Protein AF-A0A1J5D3K3-F1 (afdb_monomer_lite)

Sequence (268 aa):
MESYQGQSIDFRGQTEFFLEIAKNSLRNFVLARLNCDPPEEEKPLDYKIPKPVGREKLAIQDERLIYQARQKVPPLQKILDEAIENIKKASPQILVPEYIRAHFSECATTLEPKALEIYLHYERKTFLSAIDTWVSQNESVIKSLSEKGLPSSDFAKEVIKLFYPLVQRLEFRSGQTRKARGGRTFELVIGYLLGKIGVPHQKPKGKQQTKILKRVDLVIPDQITAIERPDKAYFLSCKRTLRERWKQTIPERKPSWRVFLLTLVSSL

Radius of gyration: 25.66 Å; chains: 1; bounding box: 61×44×96 Å

Secondary structure (DSSP, 8-state):
----------HHHHHHHHHHHHHHHHHHHHHHHHTPPP--S--------------PPPPHHHHHHHHHHHHTSPPHHHHHHHHHHHHHHH-GGGGSHHHHHH-HHHHHHHHHHHHHHHHHHHHHHHHHHHHHHHHHHTHHHHHHHHTTT--HHHHHHHHHHHHHHHHHHHHHHHHHHHHHHHHHHHHHHHHHHHHHTT---B---SHHHHHHHTT--EEES-HHHHHH-GGG-EEEEEES--GGGGGGG-----TT-EEEEEE--S--

Foldseek 3Di:
DDDDDDDPDPPPVLLVVLLVLLLVLQLVVVVVVLPDDDDDDDDDDPDDDPDPPPPDDDDPVLVVLLVVLVVQQDDLVVLLVVLLVVCCVVPVLLLALVSCVVPVLVSLVSRLVSSVVSRSVSNSVSSSVSSVVVCVVCSVVLVVLVVVVDDSVVSNVVSCVVCVVSVVVSVVVVVVVCQVSSQVSSLVSNVSSCVSNPWAKDAQDDDVLCVVLVQFGMKTNYSVCCVPPQLPMATEHEDQDPPVVVVVQDDPDDPNHHYDYHYSDPPD

pLDDT: mean 80.76, std 19.9, range [29.88, 98.38]

Structure (mmCIF, N/CA/C/O backbone):
data_AF-A0A1J5D3K3-F1
#
_entry.id   AF-A0A1J5D3K3-F1
#
loop_
_atom_site.group_PDB
_atom_site.id
_atom_site.type_symbol
_atom_site.label_atom_id
_atom_site.label_alt_id
_atom_site.label_comp_id
_atom_site.label_asym_id
_atom_site.label_entity_id
_atom_site.label_seq_id
_atom_site.pdbx_PDB_ins_code
_atom_site.Cartn_x
_atom_site.Cartn_y
_atom_site.Cartn_z
_atom_site.occupancy
_atom_site.B_iso_or_equiv
_atom_site.auth_seq_id
_atom_site.auth_comp_id
_atom_site.auth_asym_id
_atom_site.auth_atom_id
_atom_site.pdbx_PDB_model_num
ATOM 1 N N . MET A 1 1 ? 36.107 5.398 -65.135 1.00 37.62 1 MET A N 1
ATOM 2 C CA . MET A 1 1 ? 36.398 5.803 -63.743 1.00 37.62 1 MET A CA 1
ATOM 3 C C . MET A 1 1 ? 35.094 6.293 -63.148 1.00 37.62 1 MET A C 1
ATOM 5 O O . MET A 1 1 ? 34.771 7.464 -63.276 1.00 37.62 1 MET A O 1
ATOM 9 N N . GLU A 1 2 ? 34.301 5.371 -62.609 1.00 35.38 2 GLU A N 1
ATOM 10 C CA . GLU A 1 2 ? 33.058 5.696 -61.909 1.00 35.38 2 GLU A CA 1
ATOM 11 C C . GLU A 1 2 ? 33.392 5.990 -60.447 1.00 35.38 2 GLU A C 1
ATOM 13 O O . GLU A 1 2 ? 33.970 5.164 -59.740 1.00 35.38 2 GLU A O 1
ATOM 18 N N . SER A 1 3 ? 33.091 7.211 -60.020 1.00 32.44 3 SER A N 1
ATOM 19 C CA . SER A 1 3 ? 33.249 7.667 -58.647 1.00 32.44 3 SER A CA 1
ATOM 20 C C . SER A 1 3 ? 32.115 7.113 -57.785 1.00 32.44 3 SER A C 1
ATOM 22 O O . SER A 1 3 ? 30.966 7.534 -57.923 1.00 32.44 3 SER A O 1
ATOM 24 N N . TYR A 1 4 ? 32.448 6.203 -56.873 1.00 36.16 4 TYR A N 1
ATOM 25 C CA . TYR A 1 4 ? 31.579 5.793 -55.773 1.00 36.16 4 TYR A CA 1
ATOM 26 C C . TYR A 1 4 ? 31.303 6.996 -54.855 1.00 36.16 4 TYR A C 1
ATOM 28 O O . TYR A 1 4 ? 32.179 7.440 -54.113 1.00 36.16 4 TYR A O 1
ATOM 36 N N . GLN A 1 5 ? 30.079 7.525 -54.898 1.00 36.81 5 GLN A N 1
ATOM 37 C CA . GLN A 1 5 ? 29.557 8.415 -53.863 1.00 36.81 5 GLN A CA 1
ATOM 38 C C . GLN A 1 5 ? 29.204 7.574 -52.632 1.00 36.81 5 GLN A C 1
ATOM 40 O O . GLN A 1 5 ? 28.243 6.807 -52.639 1.00 36.81 5 GLN A O 1
ATOM 45 N N . GLY A 1 6 ? 29.999 7.710 -51.571 1.00 36.41 6 GLY A N 1
ATOM 46 C CA . GLY A 1 6 ? 29.679 7.150 -50.265 1.00 36.41 6 GLY A CA 1
ATOM 47 C C . GLY A 1 6 ? 28.452 7.844 -49.679 1.00 36.41 6 GLY A C 1
ATOM 48 O O . GLY A 1 6 ? 28.508 9.020 -49.326 1.00 36.41 6 GLY A O 1
ATOM 49 N N . GLN A 1 7 ? 27.346 7.111 -49.560 1.00 40.19 7 GLN A N 1
ATOM 50 C CA . GLN A 1 7 ? 26.239 7.495 -48.693 1.00 40.19 7 GLN A CA 1
ATOM 51 C C . GLN A 1 7 ? 26.735 7.442 -47.244 1.00 40.19 7 GLN A C 1
ATOM 53 O O . GLN A 1 7 ? 26.970 6.363 -46.698 1.00 40.19 7 GLN A O 1
ATOM 58 N N . SER A 1 8 ? 26.913 8.604 -46.611 1.00 39.25 8 SER A N 1
ATOM 59 C CA . SER A 1 8 ? 27.090 8.669 -45.163 1.00 39.25 8 SER A CA 1
ATOM 60 C C . SER A 1 8 ? 25.767 8.270 -44.514 1.00 39.25 8 SER A C 1
ATOM 62 O O . SER A 1 8 ? 24.820 9.055 -44.465 1.00 39.25 8 SER A O 1
ATOM 64 N N . ILE A 1 9 ? 25.686 7.022 -44.064 1.00 44.69 9 ILE A N 1
ATOM 65 C CA . ILE A 1 9 ? 24.587 6.540 -43.235 1.00 44.69 9 ILE A CA 1
ATOM 66 C C . ILE A 1 9 ? 24.593 7.384 -41.958 1.00 44.69 9 ILE A C 1
ATOM 68 O O . ILE A 1 9 ? 25.608 7.463 -41.266 1.00 44.69 9 ILE A O 1
ATOM 72 N N . ASP A 1 10 ? 23.479 8.059 -41.680 1.00 46.72 10 ASP A N 1
ATOM 73 C CA . ASP A 1 10 ? 23.290 8.874 -40.482 1.00 46.72 10 ASP A CA 1
ATOM 74 C C . ASP A 1 10 ? 23.295 7.976 -39.232 1.00 46.72 10 ASP A C 1
ATOM 76 O O . ASP A 1 10 ? 22.273 7.452 -38.778 1.00 46.72 10 ASP A O 1
ATOM 80 N N . PHE A 1 11 ? 24.495 7.770 -38.690 1.00 44.19 11 PHE A N 1
ATOM 81 C CA . PHE A 1 11 ? 24.759 6.975 -37.491 1.00 44.19 11 PHE A CA 1
ATOM 82 C C . PHE A 1 11 ? 23.993 7.488 -36.265 1.00 44.19 11 PHE A C 1
ATOM 84 O O . PHE A 1 11 ? 23.706 6.713 -35.348 1.00 44.19 11 PHE A O 1
ATOM 91 N N . ARG A 1 12 ? 23.636 8.779 -36.227 1.00 45.41 12 ARG A N 1
ATOM 92 C CA . ARG A 1 12 ? 22.917 9.378 -35.097 1.00 45.41 12 ARG A CA 1
ATOM 93 C C . ARG A 1 12 ? 21.454 8.945 -35.094 1.00 45.41 12 ARG A C 1
ATOM 95 O O . ARG A 1 12 ? 20.985 8.455 -34.068 1.00 45.41 12 ARG A O 1
ATOM 102 N N . GLY A 1 13 ? 20.788 9.020 -36.247 1.00 45.50 13 GLY A N 1
ATOM 103 C CA . GLY A 1 13 ? 19.399 8.580 -36.407 1.00 45.50 13 GLY A CA 1
ATOM 104 C C . GLY A 1 13 ? 19.206 7.081 -36.155 1.00 45.50 13 GLY A C 1
ATOM 105 O O . GLY A 1 13 ? 18.243 6.678 -35.503 1.00 45.50 13 GLY A O 1
ATOM 106 N N . GLN A 1 14 ? 20.158 6.242 -36.581 1.00 51.81 14 GLN A N 1
ATOM 107 C CA . GLN A 1 14 ? 20.114 4.802 -36.292 1.00 51.81 14 GLN A CA 1
ATOM 108 C C . GLN A 1 14 ? 20.303 4.503 -34.801 1.00 51.81 14 GLN A C 1
ATOM 110 O O . GLN A 1 14 ? 19.576 3.689 -34.235 1.00 51.81 14 GLN A O 1
ATOM 115 N N . THR A 1 15 ? 21.227 5.198 -34.136 1.00 54.97 15 THR A N 1
ATOM 116 C CA . THR A 1 15 ? 21.456 5.043 -32.692 1.00 54.97 15 THR A CA 1
ATOM 117 C C . THR A 1 15 ? 20.211 5.401 -31.877 1.00 54.97 15 THR A C 1
ATOM 119 O O . THR A 1 15 ? 19.821 4.649 -30.982 1.00 54.97 15 THR A O 1
ATOM 122 N N . GLU A 1 16 ? 19.568 6.532 -32.182 1.00 63.19 16 GLU A N 1
ATOM 123 C CA . GLU A 1 16 ? 18.342 6.957 -31.496 1.00 63.19 16 GLU A CA 1
ATOM 124 C C . GLU A 1 16 ? 17.201 5.961 -31.714 1.00 63.19 16 GLU A C 1
ATOM 126 O O . GLU A 1 16 ? 16.508 5.599 -30.763 1.00 63.19 16 GLU A O 1
ATOM 131 N N . PHE A 1 17 ? 17.071 5.432 -32.932 1.00 68.19 17 PHE A N 1
ATOM 132 C CA . PHE A 1 17 ? 16.099 4.394 -33.257 1.00 68.19 17 PHE A CA 1
ATOM 133 C C . PHE A 1 17 ? 16.298 3.110 -32.431 1.00 68.19 17 PHE A C 1
ATOM 135 O O . PHE A 1 17 ? 15.335 2.586 -31.866 1.00 68.19 17 PHE A O 1
ATOM 142 N N . PHE A 1 18 ? 17.533 2.619 -32.279 1.00 58.00 18 PHE A N 1
ATOM 143 C CA . PHE A 1 18 ? 17.807 1.420 -31.474 1.00 58.00 18 PHE A CA 1
ATOM 144 C C . PHE A 1 18 ? 17.622 1.646 -29.968 1.00 58.00 18 PHE A C 1
ATOM 146 O O . PHE A 1 18 ? 17.116 0.757 -29.274 1.00 58.00 18 PHE A O 1
ATOM 153 N N . LEU A 1 19 ? 17.965 2.834 -29.456 1.00 62.56 19 LEU A N 1
ATOM 154 C CA . LEU A 1 19 ? 17.669 3.214 -28.070 1.00 62.56 19 LEU A CA 1
ATOM 155 C C . LEU A 1 19 ? 16.159 3.247 -27.817 1.00 62.56 19 LEU A C 1
ATOM 157 O O . LEU A 1 19 ? 15.696 2.776 -26.777 1.00 62.56 19 LEU A O 1
ATOM 161 N N . GLU A 1 20 ? 15.389 3.749 -28.777 1.00 71.62 20 GLU A N 1
ATOM 162 C CA . GLU A 1 20 ? 13.936 3.818 -28.681 1.00 71.62 20 GLU A CA 1
ATOM 163 C C . GLU A 1 20 ? 13.290 2.425 -28.759 1.00 71.62 20 GLU A C 1
ATOM 165 O O . GLU A 1 20 ? 12.393 2.110 -27.975 1.00 71.62 20 GLU A O 1
ATOM 170 N N . ILE A 1 21 ? 13.801 1.528 -29.609 1.00 68.19 21 ILE A N 1
ATOM 171 C CA . ILE A 1 21 ? 13.387 0.114 -29.631 1.00 68.19 21 IL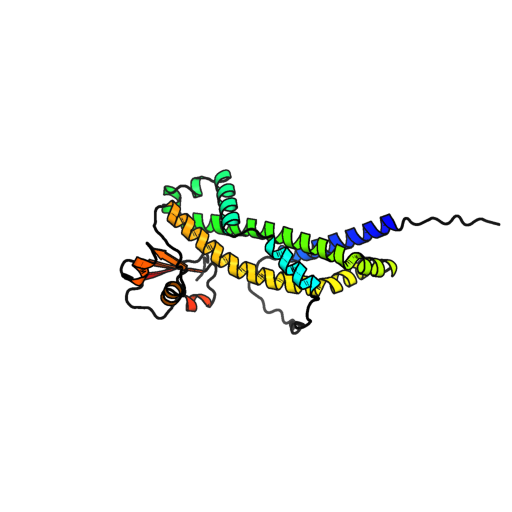E A CA 1
ATOM 172 C C . ILE A 1 21 ? 13.686 -0.571 -28.296 1.00 68.19 21 ILE A C 1
ATOM 174 O O . ILE A 1 21 ? 12.830 -1.296 -27.778 1.00 68.19 21 ILE A O 1
ATOM 178 N N . ALA A 1 22 ? 14.874 -0.356 -27.723 1.00 56.44 22 ALA A N 1
ATOM 179 C CA . ALA A 1 22 ? 15.246 -0.932 -26.435 1.00 56.44 22 ALA A CA 1
ATOM 180 C C . ALA A 1 22 ? 14.312 -0.435 -25.320 1.00 56.44 22 ALA A C 1
ATOM 182 O O . ALA A 1 22 ? 13.738 -1.250 -24.591 1.00 56.44 22 ALA A O 1
ATOM 183 N N . LYS A 1 23 ? 14.078 0.882 -25.236 1.00 64.19 23 LYS A N 1
ATOM 184 C CA . LYS A 1 23 ? 13.130 1.484 -24.283 1.00 64.19 23 LYS A CA 1
ATOM 185 C C . LYS A 1 23 ? 11.730 0.900 -24.434 1.00 64.19 23 LYS A C 1
ATOM 187 O O . LYS A 1 23 ? 11.144 0.465 -23.443 1.00 64.19 23 LYS A O 1
ATOM 192 N N . ASN A 1 24 ? 11.209 0.836 -25.658 1.00 69.00 24 ASN A N 1
ATOM 193 C CA . ASN A 1 24 ? 9.860 0.341 -25.921 1.00 69.00 24 ASN A CA 1
ATOM 194 C C . ASN A 1 24 ? 9.721 -1.160 -25.637 1.00 69.00 24 ASN A C 1
ATOM 196 O O . ASN A 1 24 ? 8.732 -1.577 -25.036 1.00 69.00 24 ASN A O 1
ATOM 200 N N . SER A 1 25 ? 10.731 -1.967 -25.964 1.00 67.94 25 SER A N 1
ATOM 201 C CA . SER A 1 25 ? 10.740 -3.406 -25.667 1.00 67.94 25 SER A CA 1
ATOM 202 C C . SER A 1 25 ? 10.755 -3.673 -24.161 1.00 67.94 25 SER A C 1
ATOM 204 O O . SER A 1 25 ? 9.953 -4.465 -23.661 1.00 67.94 25 SER A O 1
ATOM 206 N N . LEU A 1 26 ? 11.613 -2.968 -23.415 1.00 62.03 26 LEU A N 1
ATOM 207 C CA . LEU A 1 26 ? 11.692 -3.082 -21.956 1.00 62.03 26 LEU A CA 1
ATOM 208 C C . LEU A 1 26 ? 10.417 -2.579 -21.276 1.00 62.03 26 LEU A C 1
ATOM 210 O O . LEU A 1 26 ? 9.902 -3.224 -20.360 1.00 62.03 26 LEU A O 1
ATOM 214 N N . ARG A 1 27 ? 9.871 -1.459 -21.758 1.00 64.62 27 ARG A N 1
ATOM 215 C CA . ARG A 1 27 ? 8.588 -0.921 -21.310 1.00 64.62 27 ARG A CA 1
ATOM 216 C C . ARG A 1 27 ? 7.484 -1.953 -21.501 1.00 64.62 27 ARG A C 1
ATOM 218 O O . ARG A 1 27 ? 6.821 -2.291 -20.528 1.00 64.62 27 ARG A O 1
ATOM 225 N N . ASN A 1 28 ? 7.327 -2.504 -22.700 1.00 65.00 28 ASN A N 1
ATOM 226 C CA . ASN A 1 28 ? 6.289 -3.492 -22.998 1.00 65.00 28 ASN A CA 1
ATOM 227 C C . ASN A 1 28 ? 6.435 -4.765 -22.156 1.00 65.00 28 ASN A C 1
ATOM 229 O O . ASN A 1 28 ? 5.443 -5.242 -21.609 1.00 65.00 28 ASN A O 1
ATOM 233 N N . PHE A 1 29 ? 7.661 -5.264 -21.971 1.00 64.50 29 PHE A N 1
ATOM 234 C CA . PHE A 1 29 ? 7.935 -6.410 -21.101 1.00 64.50 29 PHE A CA 1
ATOM 235 C C . PHE A 1 29 ? 7.472 -6.172 -19.655 1.00 64.50 29 PHE A C 1
ATOM 237 O O . PHE A 1 29 ? 6.811 -7.024 -19.059 1.00 64.50 29 PHE A O 1
ATOM 244 N N . VAL A 1 30 ? 7.775 -5.001 -19.088 1.00 57.56 30 VAL A N 1
ATOM 245 C CA . VAL A 1 30 ? 7.355 -4.653 -17.722 1.00 57.56 30 VAL A CA 1
ATOM 246 C C . VAL A 1 30 ? 5.848 -4.420 -17.646 1.00 57.56 30 VAL A C 1
ATOM 248 O O . VAL A 1 30 ? 5.210 -4.896 -16.712 1.00 57.56 30 VAL A O 1
ATOM 251 N N . LEU A 1 31 ? 5.250 -3.747 -18.632 1.00 61.22 31 LEU A N 1
ATOM 252 C CA . LEU A 1 31 ? 3.803 -3.527 -18.671 1.00 61.22 31 LEU A CA 1
ATOM 253 C C . LEU A 1 31 ? 3.019 -4.840 -18.729 1.00 61.22 31 LEU A C 1
ATOM 255 O O . LEU A 1 31 ? 2.046 -4.985 -17.993 1.00 61.22 31 LEU A O 1
ATOM 259 N N . ALA A 1 32 ? 3.471 -5.803 -19.534 1.00 59.28 32 ALA A N 1
ATOM 260 C CA . ALA 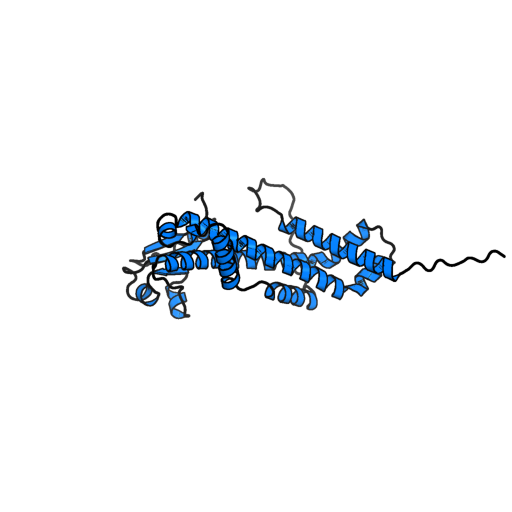A 1 32 ? 2.877 -7.135 -19.586 1.00 59.28 32 ALA A CA 1
ATOM 261 C C . ALA A 1 32 ? 2.924 -7.835 -18.218 1.00 59.28 32 ALA A C 1
ATOM 263 O O . ALA A 1 32 ? 1.971 -8.505 -17.838 1.00 59.28 32 ALA A O 1
ATOM 264 N N . ARG A 1 33 ? 4.003 -7.634 -17.451 1.00 56.31 33 ARG A N 1
ATOM 265 C CA . ARG A 1 33 ? 4.198 -8.244 -16.129 1.00 56.31 33 ARG A CA 1
ATOM 266 C C . ARG A 1 33 ? 3.430 -7.545 -15.001 1.00 56.31 33 ARG A C 1
ATOM 268 O O . ARG A 1 33 ? 3.053 -8.195 -14.031 1.00 56.31 33 ARG A O 1
ATOM 275 N N . LEU A 1 34 ? 3.206 -6.234 -15.115 1.00 47.81 34 LEU A N 1
ATOM 276 C CA . LEU A 1 34 ? 2.423 -5.442 -14.157 1.00 47.81 34 LEU A CA 1
ATOM 277 C C . LEU A 1 34 ? 0.907 -5.613 -14.343 1.00 47.81 34 LEU A C 1
ATOM 279 O O . LEU A 1 34 ? 0.168 -5.448 -13.378 1.00 47.81 34 LEU A O 1
ATOM 283 N N . ASN A 1 35 ? 0.462 -5.950 -15.557 1.00 49.12 35 ASN A N 1
ATOM 284 C CA . ASN A 1 35 ? -0.937 -6.240 -15.886 1.00 49.12 35 ASN A CA 1
ATOM 285 C C . ASN A 1 35 ? -1.322 -7.718 -15.676 1.00 49.12 35 ASN A C 1
ATOM 287 O O . ASN A 1 35 ? -2.399 -8.123 -16.101 1.00 49.12 35 ASN A O 1
ATOM 291 N N . CYS A 1 36 ? -0.467 -8.543 -15.064 1.00 34.72 36 CYS A N 1
ATOM 292 C CA . CYS A 1 36 ? -0.869 -9.894 -14.686 1.00 34.72 36 CYS A CA 1
ATOM 293 C C . CYS A 1 36 ? -1.888 -9.824 -13.538 1.00 34.72 36 CYS A C 1
ATOM 295 O O . CYS A 1 36 ? -1.576 -9.283 -12.472 1.00 34.72 36 CYS A O 1
ATOM 297 N N . ASP A 1 37 ? -3.071 -10.403 -13.747 1.00 31.98 37 ASP A N 1
ATOM 298 C CA . ASP A 1 37 ? -4.035 -10.679 -12.683 1.00 31.98 37 ASP A CA 1
ATOM 299 C C . ASP A 1 37 ? -3.368 -11.467 -11.535 1.00 31.98 37 ASP A C 1
ATOM 301 O O . ASP A 1 37 ? -2.373 -12.176 -11.757 1.00 31.98 37 ASP A O 1
ATOM 305 N N . PRO A 1 38 ? -3.854 -11.348 -10.279 1.00 33.75 38 PRO A N 1
ATOM 306 C CA . PRO A 1 38 ? -3.432 -12.268 -9.227 1.00 33.75 38 PRO A CA 1
ATOM 307 C C . PRO A 1 38 ? -3.610 -13.701 -9.745 1.00 33.75 38 PRO A C 1
ATOM 309 O O . PRO A 1 38 ? -4.606 -13.954 -10.417 1.00 33.75 38 PRO A O 1
ATOM 312 N N . PRO A 1 39 ? -2.674 -14.628 -9.469 1.00 33.50 39 PRO A N 1
ATOM 313 C CA . PRO A 1 39 ? -2.803 -15.986 -9.974 1.00 33.50 39 PRO A CA 1
ATOM 314 C C . PRO A 1 39 ? -4.157 -16.548 -9.534 1.00 33.50 39 PRO A C 1
ATOM 316 O O . PRO A 1 39 ? -4.410 -16.678 -8.331 1.00 33.50 39 PRO A O 1
ATOM 319 N N . GLU A 1 40 ? -5.022 -16.819 -10.515 1.00 34.75 40 GLU A N 1
ATOM 320 C CA . GLU A 1 40 ? -6.157 -17.718 -10.348 1.00 34.75 40 GLU A CA 1
ATOM 321 C C . GLU A 1 40 ? -5.624 -19.058 -9.840 1.00 34.75 40 GLU A C 1
ATOM 323 O O . GLU A 1 40 ? -4.473 -19.418 -10.109 1.00 34.75 40 GLU A O 1
ATOM 328 N N . GLU A 1 41 ? -6.443 -19.743 -9.041 1.00 39.28 41 GLU A N 1
ATOM 329 C CA . GLU A 1 41 ? -6.110 -20.986 -8.346 1.00 39.28 41 GLU A CA 1
ATOM 330 C C . GLU A 1 41 ? -5.185 -21.884 -9.180 1.00 39.28 41 GLU A C 1
ATOM 332 O O . GLU A 1 41 ? -5.533 -22.331 -10.274 1.00 39.28 41 GLU A O 1
ATOM 337 N N . GLU A 1 42 ? -3.968 -22.091 -8.662 1.00 36.53 42 GLU A N 1
ATOM 338 C CA . GLU A 1 42 ? -2.899 -22.828 -9.329 1.00 36.53 42 GLU A CA 1
ATOM 339 C C . GLU A 1 42 ? -3.384 -24.238 -9.698 1.00 36.53 42 GLU A C 1
ATOM 341 O O . GLU A 1 42 ? -3.397 -25.151 -8.870 1.00 36.53 42 GLU A O 1
ATOM 346 N N . LYS A 1 43 ? -3.733 -24.452 -10.972 1.00 33.19 43 LYS A N 1
ATOM 347 C CA . LYS A 1 43 ? -3.656 -25.791 -11.559 1.00 33.19 43 LYS A CA 1
ATOM 348 C C . LYS A 1 43 ? -2.179 -26.195 -11.569 1.00 33.19 43 LYS A C 1
ATOM 350 O O . LYS A 1 43 ? -1.348 -25.389 -11.997 1.00 33.19 43 LYS A O 1
ATOM 355 N N . PRO A 1 44 ? -1.827 -27.411 -11.120 1.00 30.30 44 PRO A N 1
ATOM 356 C CA . PRO A 1 44 ? -0.440 -27.839 -11.050 1.00 30.30 44 PRO A CA 1
ATOM 357 C C . PRO A 1 44 ? 0.110 -27.981 -12.472 1.00 30.30 44 PRO A C 1
ATOM 359 O O . PRO A 1 44 ? -0.133 -28.968 -13.161 1.00 30.30 44 PRO A O 1
ATOM 362 N N . LEU A 1 45 ? 0.825 -26.957 -12.932 1.00 33.53 45 LEU A N 1
ATOM 363 C CA . LEU A 1 45 ? 1.652 -27.030 -14.127 1.00 33.53 45 LEU A CA 1
ATOM 364 C C . LEU A 1 45 ? 2.933 -27.772 -13.748 1.00 33.53 45 LEU A C 1
ATOM 366 O O . LEU A 1 45 ? 3.751 -27.262 -12.984 1.00 33.53 45 LEU A O 1
ATOM 370 N N . ASP A 1 46 ? 3.098 -28.975 -14.297 1.00 32.72 46 ASP A N 1
ATOM 371 C CA . ASP A 1 46 ? 4.258 -29.858 -14.117 1.00 32.72 46 ASP A CA 1
ATOM 372 C C . ASP A 1 46 ? 5.493 -29.361 -14.898 1.00 32.72 46 ASP A C 1
ATOM 374 O O . ASP A 1 46 ? 6.162 -30.087 -15.632 1.00 32.72 46 ASP A O 1
ATOM 378 N N . TYR A 1 47 ? 5.791 -28.067 -14.777 1.00 34.25 47 TYR A N 1
ATOM 379 C CA . TYR A 1 47 ? 7.060 -27.503 -15.201 1.00 34.25 47 TYR A CA 1
ATOM 380 C C . TYR A 1 47 ? 7.935 -27.349 -13.967 1.00 34.25 47 TYR A C 1
ATOM 382 O O . TYR A 1 47 ? 7.652 -26.548 -13.075 1.00 34.25 47 TYR A O 1
ATOM 390 N N . LYS A 1 48 ? 9.037 -28.106 -13.926 1.00 29.88 48 LYS A N 1
ATOM 391 C CA . LYS A 1 48 ? 10.111 -27.913 -12.948 1.00 29.88 48 LYS A CA 1
ATOM 392 C C . LYS A 1 48 ? 10.558 -26.454 -13.003 1.00 29.88 48 LYS A C 1
ATOM 394 O O . LYS A 1 48 ? 11.303 -26.070 -13.902 1.00 29.88 48 LYS A O 1
ATOM 399 N N . ILE A 1 49 ? 10.104 -25.650 -12.039 1.00 32.41 49 ILE A N 1
ATOM 400 C CA . ILE A 1 49 ? 10.578 -24.282 -11.839 1.00 32.41 49 ILE A CA 1
ATOM 401 C C . ILE A 1 49 ? 12.103 -24.382 -11.699 1.00 32.41 49 ILE A C 1
ATOM 403 O O . ILE A 1 49 ? 12.575 -25.064 -10.779 1.00 32.41 49 ILE A O 1
ATOM 407 N N . PRO A 1 50 ? 12.892 -23.770 -12.601 1.00 34.16 50 PRO A N 1
ATOM 408 C CA . PRO A 1 50 ? 14.337 -23.757 -12.463 1.00 34.16 50 PRO A CA 1
ATOM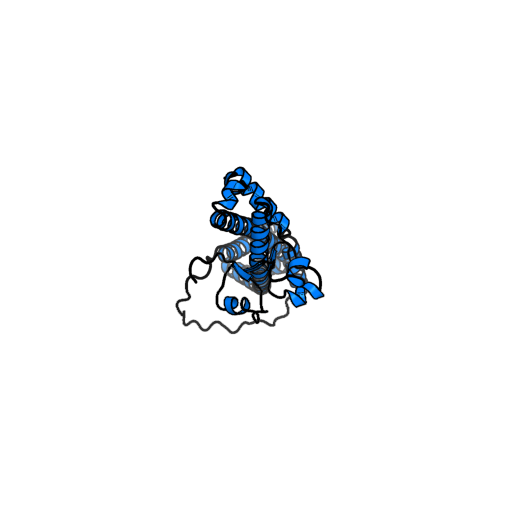 409 C C . PRO A 1 50 ? 14.677 -23.228 -11.073 1.00 34.16 50 PRO A C 1
ATOM 411 O O . PRO A 1 50 ? 14.122 -22.213 -10.643 1.00 34.16 50 PRO A O 1
ATOM 414 N N . LYS A 1 51 ? 15.564 -23.928 -10.352 1.00 30.36 51 LYS A N 1
ATOM 415 C CA . LYS A 1 51 ? 16.070 -23.457 -9.055 1.00 30.36 51 LYS A CA 1
ATOM 416 C C . LYS A 1 51 ? 16.434 -21.974 -9.194 1.00 30.36 51 LYS A C 1
ATOM 418 O O . LYS A 1 51 ? 17.060 -21.624 -10.196 1.00 30.36 51 LYS A O 1
ATOM 423 N N . PRO A 1 52 ? 16.056 -21.104 -8.240 1.00 37.25 52 PRO A N 1
ATOM 424 C CA . PRO A 1 52 ? 16.322 -19.682 -8.361 1.00 37.25 52 PRO A CA 1
ATOM 425 C C . PRO A 1 52 ? 17.827 -19.479 -8.531 1.00 37.25 52 PRO A C 1
ATOM 427 O O . PRO A 1 52 ? 18.603 -19.699 -7.599 1.00 37.25 52 PRO A O 1
ATOM 430 N N . VAL A 1 53 ? 18.235 -19.068 -9.732 1.00 40.16 53 VAL A N 1
ATOM 431 C CA . VAL A 1 53 ? 19.560 -18.508 -10.003 1.00 40.16 53 VAL A CA 1
ATOM 432 C C . VAL A 1 53 ? 19.574 -17.173 -9.269 1.00 40.16 53 VAL A C 1
ATOM 434 O O . VAL A 1 53 ? 19.111 -16.154 -9.765 1.00 40.16 53 VAL A O 1
ATOM 437 N N . GLY A 1 54 ? 19.902 -17.231 -7.983 1.00 42.81 54 GLY A N 1
ATOM 438 C CA . GLY A 1 54 ? 19.507 -16.211 -7.021 1.00 42.81 54 GLY A CA 1
ATOM 439 C C . GLY A 1 54 ? 20.561 -15.998 -5.955 1.00 42.81 54 GLY A C 1
ATOM 440 O O . GLY A 1 54 ? 20.229 -16.006 -4.775 1.00 42.81 54 GLY A O 1
ATOM 441 N N . ARG A 1 55 ? 21.826 -15.830 -6.359 1.00 44.75 55 ARG A N 1
ATOM 442 C CA . ARG A 1 55 ? 22.895 -15.252 -5.521 1.00 44.75 55 ARG A CA 1
ATOM 443 C C . ARG A 1 55 ? 23.944 -14.464 -6.308 1.00 44.75 55 ARG A C 1
ATOM 445 O O . ARG A 1 55 ? 24.989 -14.150 -5.747 1.00 44.75 55 ARG A O 1
ATOM 452 N N . GLU A 1 56 ? 23.700 -14.101 -7.562 1.00 55.56 56 GLU A N 1
ATOM 453 C CA . GLU A 1 56 ? 24.596 -13.141 -8.206 1.00 55.56 56 GLU A CA 1
ATOM 454 C C . GLU A 1 56 ? 24.390 -11.768 -7.560 1.00 55.56 56 GLU A C 1
ATOM 456 O O . GLU A 1 56 ? 23.262 -11.286 -7.386 1.00 55.56 56 GLU A O 1
ATOM 461 N N . LYS A 1 57 ? 25.491 -11.181 -7.084 1.00 65.19 57 LYS A N 1
ATOM 462 C CA . LYS A 1 57 ? 25.483 -9.818 -6.566 1.00 65.19 57 LYS A CA 1
ATOM 463 C C . LYS A 1 57 ? 25.242 -8.900 -7.757 1.00 65.19 57 LYS A C 1
ATOM 465 O O . LYS A 1 57 ? 26.073 -8.840 -8.655 1.00 65.19 57 LYS A O 1
ATOM 470 N N . LEU A 1 58 ? 24.113 -8.195 -7.740 1.00 78.12 58 LEU A N 1
ATOM 471 C CA . LEU A 1 58 ? 23.893 -7.068 -8.639 1.00 78.12 58 LEU A CA 1
ATOM 472 C C . LEU A 1 58 ? 25.027 -6.059 -8.476 1.00 78.12 58 LEU A C 1
ATOM 474 O O . LEU A 1 58 ? 25.570 -5.893 -7.376 1.00 78.12 58 LEU A O 1
ATOM 478 N N . ALA A 1 59 ? 25.355 -5.373 -9.568 1.00 81.19 59 ALA A N 1
ATOM 479 C CA . ALA A 1 59 ? 26.279 -4.259 -9.509 1.00 81.19 59 ALA A CA 1
ATOM 480 C C . ALA A 1 59 ? 25.764 -3.215 -8.506 1.00 81.19 59 ALA A C 1
ATOM 482 O O . ALA A 1 59 ? 24.558 -2.994 -8.360 1.00 81.19 59 ALA A O 1
ATOM 483 N N . ILE A 1 60 ? 26.687 -2.541 -7.814 1.00 81.62 60 ILE A N 1
ATOM 484 C CA . ILE A 1 60 ? 26.345 -1.514 -6.815 1.00 81.62 60 ILE A CA 1
ATOM 485 C C . ILE A 1 60 ? 25.470 -0.416 -7.439 1.00 81.62 60 ILE A C 1
ATOM 487 O O . ILE A 1 60 ? 24.570 0.105 -6.776 1.00 81.62 60 ILE A O 1
ATOM 491 N N . GLN A 1 61 ? 25.699 -0.089 -8.716 1.00 81.94 61 GLN A N 1
ATOM 492 C CA . GLN A 1 61 ? 24.895 0.902 -9.429 1.00 81.94 61 GLN A CA 1
ATOM 493 C C . GLN A 1 61 ? 23.431 0.462 -9.566 1.00 81.94 61 GLN A C 1
ATOM 495 O O . GLN A 1 61 ? 22.535 1.270 -9.329 1.00 81.94 61 GLN A O 1
ATOM 500 N N . ASP A 1 62 ? 23.181 -0.815 -9.867 1.00 85.50 62 ASP A N 1
ATOM 501 C CA . ASP A 1 62 ? 21.830 -1.332 -10.088 1.00 85.50 62 ASP A CA 1
ATOM 502 C C . ASP A 1 62 ? 21.056 -1.403 -8.767 1.00 85.50 62 ASP A C 1
ATOM 504 O O . ASP A 1 62 ? 19.890 -1.016 -8.698 1.00 85.50 62 ASP A O 1
ATOM 508 N N . GLU A 1 63 ? 21.713 -1.808 -7.673 1.00 85.75 63 GLU A N 1
ATOM 509 C CA . GLU A 1 63 ? 21.113 -1.749 -6.331 1.00 85.75 63 GLU A CA 1
ATOM 510 C C . GLU A 1 63 ? 20.792 -0.297 -5.921 1.00 85.75 63 GLU A C 1
ATOM 512 O O . GLU A 1 63 ? 19.730 -0.031 -5.345 1.00 85.75 63 GLU A O 1
ATOM 517 N N . ARG A 1 64 ? 21.656 0.673 -6.264 1.00 87.75 64 ARG A N 1
ATOM 518 C CA . ARG A 1 64 ? 21.388 2.104 -6.032 1.00 87.75 64 ARG A CA 1
ATOM 519 C C . ARG A 1 64 ? 20.197 2.593 -6.859 1.00 87.75 64 ARG A C 1
ATOM 521 O O . ARG A 1 64 ? 19.361 3.321 -6.322 1.00 87.75 64 ARG A O 1
ATOM 528 N N . LEU A 1 65 ? 20.088 2.176 -8.116 1.00 89.50 65 LEU A N 1
ATOM 529 C CA . LEU A 1 65 ? 18.971 2.515 -8.996 1.00 89.50 65 LEU A CA 1
ATOM 530 C C . LEU A 1 65 ? 17.647 1.968 -8.444 1.00 89.50 65 LEU A C 1
ATOM 532 O O . LEU A 1 65 ? 16.677 2.718 -8.321 1.00 89.50 65 LEU A O 1
ATOM 536 N N . ILE A 1 66 ? 17.621 0.704 -8.007 1.00 86.94 66 ILE A N 1
ATOM 537 C CA . ILE A 1 66 ? 16.451 0.092 -7.357 1.00 86.94 66 ILE A CA 1
ATOM 538 C C . ILE A 1 66 ? 16.066 0.865 -6.091 1.00 86.94 66 ILE A C 1
ATOM 540 O O . ILE A 1 66 ? 14.885 1.132 -5.853 1.00 86.94 66 ILE A O 1
ATOM 544 N N . TYR A 1 67 ? 17.047 1.242 -5.267 1.00 86.75 67 TYR A N 1
ATOM 545 C CA . TYR A 1 67 ? 16.799 2.043 -4.072 1.00 86.75 67 TYR A CA 1
ATOM 546 C C . TYR A 1 67 ? 16.169 3.399 -4.422 1.00 86.75 67 TYR A C 1
ATOM 548 O O . TYR A 1 67 ? 15.115 3.735 -3.885 1.00 86.75 67 TYR A O 1
ATOM 556 N N . GLN A 1 68 ? 16.765 4.146 -5.354 1.00 87.81 68 GLN A N 1
ATOM 557 C CA . GLN A 1 68 ? 16.285 5.465 -5.776 1.00 87.81 68 GLN A CA 1
ATOM 558 C C . GLN A 1 68 ? 14.885 5.407 -6.395 1.00 87.81 68 GLN A C 1
ATOM 560 O O . GLN A 1 68 ? 14.036 6.234 -6.063 1.00 87.81 68 GLN A O 1
ATOM 565 N N . ALA A 1 69 ? 14.612 4.416 -7.247 1.00 87.62 69 ALA A N 1
ATOM 566 C CA . ALA A 1 69 ? 13.297 4.228 -7.854 1.00 87.62 69 ALA A CA 1
ATOM 567 C C . ALA A 1 69 ? 12.208 4.029 -6.789 1.00 87.62 69 ALA A C 1
ATOM 569 O O . ALA A 1 69 ? 11.140 4.634 -6.865 1.00 87.62 69 ALA A O 1
ATOM 570 N N . ARG A 1 70 ? 12.491 3.249 -5.740 1.00 86.06 70 ARG A N 1
ATOM 571 C CA . ARG A 1 70 ? 11.527 2.980 -4.660 1.00 86.06 70 ARG A CA 1
ATOM 572 C C . ARG A 1 70 ? 11.228 4.203 -3.792 1.00 86.06 70 ARG A C 1
ATOM 574 O O . ARG A 1 70 ? 10.103 4.324 -3.316 1.00 86.06 70 ARG A O 1
ATOM 581 N N . GLN A 1 71 ? 12.185 5.117 -3.619 1.00 87.38 71 GLN A N 1
ATOM 582 C CA . GLN A 1 71 ? 11.973 6.356 -2.853 1.00 87.38 71 GLN A CA 1
ATOM 583 C C . GLN A 1 71 ? 11.026 7.343 -3.550 1.00 87.38 71 GLN A C 1
ATOM 585 O O . GLN A 1 71 ? 10.455 8.212 -2.898 1.00 87.38 71 GLN A O 1
ATOM 590 N N . LYS A 1 72 ? 10.822 7.202 -4.865 1.00 90.12 72 LYS A N 1
ATOM 591 C CA . LYS A 1 72 ? 9.899 8.051 -5.631 1.00 90.12 72 LYS A CA 1
ATOM 592 C C . LYS A 1 72 ? 8.423 7.722 -5.369 1.00 90.12 72 LYS A C 1
ATOM 594 O O . LYS A 1 72 ? 7.560 8.518 -5.733 1.00 90.12 72 LYS A O 1
ATOM 599 N N . VAL A 1 73 ? 8.109 6.575 -4.754 1.00 92.88 73 VAL A N 1
ATOM 600 C CA . VAL A 1 73 ? 6.722 6.227 -4.420 1.00 92.88 73 VAL A CA 1
ATOM 601 C C . VAL A 1 73 ? 6.274 7.026 -3.185 1.00 92.88 73 VAL A C 1
ATOM 603 O O . VAL A 1 73 ? 6.893 6.896 -2.125 1.00 92.88 73 VAL A O 1
ATOM 606 N N . PRO A 1 74 ? 5.178 7.806 -3.259 1.00 95.44 74 PRO A N 1
ATOM 607 C CA . PRO A 1 74 ? 4.742 8.661 -2.157 1.00 95.44 74 PRO A CA 1
ATOM 608 C C . PRO A 1 74 ? 4.413 7.894 -0.873 1.00 95.44 74 PRO A C 1
ATOM 610 O O . PRO A 1 74 ? 4.008 6.728 -0.956 1.00 95.44 74 PRO A O 1
ATOM 613 N N . PRO A 1 75 ? 4.511 8.525 0.314 1.00 95.81 75 PRO A N 1
ATOM 614 C CA . PRO A 1 75 ? 4.059 7.948 1.580 1.00 95.81 75 PRO A CA 1
ATOM 615 C C . PRO A 1 75 ? 2.589 7.508 1.547 1.00 95.81 75 PRO A C 1
ATOM 617 O O . PRO A 1 75 ? 1.775 8.083 0.831 1.00 95.81 75 PRO A O 1
ATOM 620 N N . LEU A 1 76 ? 2.236 6.514 2.370 1.00 95.94 76 LEU A N 1
ATOM 621 C CA . LEU A 1 76 ? 0.884 5.937 2.388 1.00 95.94 76 LEU A CA 1
ATOM 622 C C . LEU A 1 76 ? -0.212 6.948 2.727 1.00 95.94 76 LEU A C 1
ATOM 624 O O . LEU A 1 76 ? -1.285 6.866 2.145 1.00 95.94 76 LEU A O 1
ATOM 628 N N . GLN A 1 77 ? 0.065 7.903 3.620 1.00 96.19 77 GLN A N 1
ATOM 629 C CA . GLN A 1 77 ? -0.910 8.940 3.959 1.00 96.19 77 GLN A CA 1
ATOM 630 C C . GLN A 1 77 ? -1.273 9.772 2.727 1.00 96.19 77 GLN A C 1
ATOM 632 O O . GLN A 1 77 ? -2.444 9.894 2.414 1.00 96.19 77 GLN A O 1
ATOM 637 N N . LYS A 1 78 ? -0.274 10.215 1.951 1.00 97.88 78 LYS A N 1
ATOM 638 C CA . LYS A 1 78 ? -0.506 10.962 0.708 1.00 97.88 78 LYS A CA 1
ATOM 639 C C . LYS A 1 78 ? -1.325 10.161 -0.312 1.00 97.88 78 LYS A C 1
ATOM 641 O O . LYS A 1 78 ? -2.171 10.730 -0.988 1.00 97.88 78 LYS A O 1
ATOM 646 N N . ILE A 1 79 ? -1.086 8.853 -0.418 1.00 98.06 79 ILE A N 1
ATOM 647 C CA . ILE A 1 79 ? -1.869 7.969 -1.300 1.00 98.06 79 ILE A CA 1
ATOM 648 C C . ILE A 1 79 ? -3.322 7.868 -0.825 1.00 98.06 79 ILE A C 1
ATOM 650 O O . ILE A 1 79 ? -4.236 7.910 -1.643 1.00 98.06 79 ILE A O 1
ATOM 654 N N . LEU A 1 80 ? -3.540 7.743 0.487 1.00 97.88 80 LEU A N 1
ATOM 655 C CA . LEU A 1 80 ? -4.880 7.709 1.063 1.00 97.88 80 LEU A CA 1
ATOM 656 C C . LEU A 1 80 ? -5.609 9.045 0.871 1.00 97.88 80 LEU A C 1
ATOM 658 O O . LEU A 1 80 ? -6.771 9.039 0.482 1.00 97.88 80 LEU A O 1
ATOM 662 N N . ASP A 1 81 ? -4.931 10.171 1.081 1.00 98.19 81 ASP A N 1
ATOM 663 C CA . ASP A 1 81 ? -5.503 11.506 0.882 1.00 98.19 81 ASP A CA 1
ATOM 664 C C . ASP A 1 81 ? -5.926 11.708 -0.585 1.00 98.19 81 ASP A C 1
ATOM 666 O O . ASP A 1 81 ? -7.027 12.180 -0.859 1.00 98.19 81 ASP A O 1
ATOM 670 N N . GLU A 1 82 ? -5.100 11.270 -1.542 1.00 98.38 82 GLU A N 1
ATOM 671 C CA . GLU A 1 82 ? -5.439 11.286 -2.971 1.00 98.38 82 GLU A CA 1
ATOM 672 C C . GLU A 1 82 ? -6.642 10.375 -3.287 1.00 98.38 82 GLU A C 1
ATOM 674 O O . GLU A 1 82 ? -7.527 10.756 -4.055 1.00 98.38 82 GLU A O 1
ATOM 679 N N . ALA A 1 83 ? -6.728 9.198 -2.654 1.00 97.88 83 ALA A N 1
ATOM 680 C CA . ALA A 1 83 ? -7.875 8.300 -2.799 1.00 97.88 83 ALA A CA 1
ATOM 681 C C . ALA A 1 83 ? -9.174 8.938 -2.284 1.00 97.88 83 ALA A C 1
ATOM 683 O O . ALA A 1 83 ? -10.207 8.857 -2.951 1.00 97.88 83 ALA A O 1
ATOM 684 N N . ILE A 1 84 ? -9.107 9.603 -1.128 1.00 97.75 84 ILE A N 1
ATOM 685 C CA . ILE A 1 84 ? -10.227 10.333 -0.527 1.00 97.75 84 ILE A CA 1
ATOM 686 C C . ILE A 1 84 ? -10.680 11.457 -1.457 1.00 97.75 84 ILE A C 1
ATOM 688 O O . ILE A 1 84 ? -11.871 11.559 -1.733 1.00 97.75 84 ILE A O 1
ATOM 692 N N . GLU A 1 85 ? -9.763 12.272 -1.979 1.00 97.81 85 GLU A N 1
ATOM 693 C CA . GLU A 1 85 ? -10.119 13.369 -2.886 1.00 97.81 85 GLU A CA 1
ATOM 694 C C . GLU A 1 85 ? -10.720 12.866 -4.206 1.00 97.81 85 GLU A C 1
ATOM 696 O O . GLU A 1 85 ? -11.670 13.460 -4.719 1.00 97.81 85 GLU A O 1
ATOM 701 N N . ASN A 1 86 ? -10.242 11.737 -4.734 1.00 97.19 86 ASN A N 1
ATOM 702 C CA . ASN A 1 86 ? -10.840 11.114 -5.916 1.00 97.19 86 ASN A CA 1
ATOM 703 C C . ASN A 1 86 ? -12.267 10.614 -5.640 1.00 97.19 86 ASN A C 1
ATOM 705 O O . ASN A 1 86 ? -13.170 10.874 -6.437 1.00 97.19 86 ASN A O 1
ATOM 709 N N . ILE A 1 87 ? -12.500 9.951 -4.502 1.00 96.00 87 ILE A N 1
ATOM 710 C CA . ILE A 1 87 ? -13.845 9.497 -4.107 1.00 96.00 87 ILE A CA 1
ATOM 711 C C . ILE A 1 87 ? -14.756 10.686 -3.821 1.00 96.00 87 ILE A C 1
ATOM 713 O O . ILE A 1 87 ? -15.902 10.685 -4.246 1.00 96.00 87 ILE A O 1
ATOM 717 N N . LYS A 1 88 ? -14.255 11.737 -3.175 1.00 95.94 88 LYS A N 1
ATOM 718 C CA . LYS A 1 88 ? -15.022 12.953 -2.891 1.00 95.94 88 LYS A CA 1
ATOM 719 C C . LYS A 1 88 ? -15.563 13.608 -4.163 1.00 95.94 88 LYS A C 1
ATOM 721 O O . LYS A 1 88 ? -16.670 14.132 -4.144 1.00 95.94 88 LYS A O 1
ATOM 726 N N . LYS A 1 89 ? -14.803 13.565 -5.262 1.00 94.94 89 LYS A N 1
ATOM 727 C CA . LYS A 1 89 ? -15.238 14.081 -6.569 1.00 94.94 89 LYS A CA 1
ATOM 728 C C . LYS A 1 89 ? -16.260 13.176 -7.258 1.00 94.94 89 LYS A C 1
ATOM 730 O O . LYS A 1 89 ? -17.162 13.687 -7.907 1.00 94.94 89 LYS A O 1
ATOM 735 N N . ALA A 1 90 ? -16.109 11.857 -7.144 1.00 94.69 90 ALA A N 1
ATOM 736 C CA . ALA A 1 90 ? -16.931 10.894 -7.879 1.00 94.69 90 ALA A CA 1
ATOM 737 C C . ALA A 1 90 ? -18.195 10.439 -7.125 1.00 94.69 90 ALA A C 1
ATOM 739 O O . ALA A 1 90 ? -19.225 10.166 -7.733 1.00 94.69 90 ALA A O 1
ATOM 740 N N . SER A 1 91 ? -18.115 10.288 -5.805 1.00 92.62 91 SER A N 1
ATOM 741 C CA . SER A 1 91 ? -19.152 9.713 -4.937 1.00 92.62 91 SER A CA 1
ATOM 742 C C . SER A 1 91 ? -18.983 10.217 -3.492 1.00 92.62 91 SER A C 1
ATOM 744 O O . SER A 1 91 ? -18.594 9.454 -2.600 1.00 92.62 91 SER A O 1
ATOM 746 N N . PRO A 1 92 ? -19.240 11.514 -3.231 1.00 92.75 92 PRO A N 1
ATOM 747 C CA . PRO A 1 92 ? -19.000 12.138 -1.928 1.00 92.75 92 PRO A CA 1
ATOM 748 C C . PRO A 1 92 ? -19.777 11.493 -0.773 1.00 92.75 92 PRO A C 1
ATOM 750 O O . PRO A 1 92 ? -19.303 11.531 0.363 1.00 92.75 92 PRO A O 1
ATOM 753 N N . GLN A 1 93 ? -20.929 10.871 -1.047 1.00 92.44 93 GLN A N 1
ATOM 754 C CA . GLN A 1 93 ? -21.779 10.223 -0.046 1.00 92.44 93 GLN A CA 1
ATOM 755 C C . GLN A 1 93 ? -21.048 9.130 0.748 1.00 92.44 93 GLN A C 1
ATOM 757 O O . GLN A 1 93 ? -21.275 9.000 1.946 1.00 92.44 93 GLN A O 1
ATOM 762 N N . ILE A 1 94 ? -20.093 8.426 0.128 1.00 92.44 94 ILE A N 1
ATOM 763 C CA . ILE A 1 94 ? -19.310 7.346 0.761 1.00 92.44 94 ILE A CA 1
ATOM 764 C C . ILE A 1 94 ? -18.425 7.879 1.906 1.00 92.44 94 ILE A C 1
ATOM 766 O O . ILE A 1 94 ? -17.973 7.129 2.767 1.00 92.44 94 ILE A O 1
ATOM 770 N N . LEU A 1 95 ? -18.181 9.192 1.953 1.00 94.56 95 LEU A N 1
ATOM 771 C CA . LEU A 1 95 ? -17.339 9.842 2.961 1.00 94.56 95 LEU A CA 1
ATOM 772 C C . LEU A 1 95 ? -18.145 10.592 4.038 1.00 94.56 95 LEU A C 1
ATOM 774 O O . LEU A 1 95 ? -17.546 11.220 4.923 1.00 94.56 95 LEU A O 1
ATOM 778 N N . VAL A 1 96 ? -19.479 10.551 3.962 1.00 96.50 96 VAL A N 1
ATOM 779 C CA . VAL A 1 96 ? -20.395 11.198 4.911 1.00 96.50 96 VAL A CA 1
ATOM 780 C C . VAL A 1 96 ? -20.504 10.345 6.185 1.00 96.50 96 VAL A C 1
ATOM 782 O O . VAL A 1 96 ? -20.724 9.139 6.072 1.00 96.50 96 VAL A O 1
ATOM 785 N N . PRO A 1 97 ? -20.362 10.916 7.400 1.00 97.00 97 PRO A N 1
ATOM 786 C CA . PRO A 1 97 ? -20.351 10.146 8.649 1.00 97.00 97 PRO A CA 1
ATOM 787 C C . PRO A 1 97 ? -21.562 9.223 8.845 1.00 97.00 97 PRO A C 1
ATOM 789 O O . PRO A 1 97 ? -21.402 8.073 9.256 1.00 97.00 97 PRO A O 1
ATOM 792 N N . GLU A 1 98 ? -22.764 9.700 8.527 1.00 97.06 98 GLU A N 1
ATOM 793 C CA . GLU A 1 98 ? -24.012 8.943 8.652 1.00 97.06 98 GLU A CA 1
ATOM 794 C C . GLU A 1 98 ? -24.008 7.727 7.719 1.00 97.06 98 GLU A C 1
ATOM 796 O O . GLU A 1 98 ? -24.359 6.620 8.130 1.00 97.06 98 GLU A O 1
ATOM 801 N N . TYR A 1 99 ? -23.529 7.920 6.489 1.00 97.06 99 TYR A N 1
ATOM 802 C CA . TYR A 1 99 ? -23.406 6.855 5.503 1.00 97.06 99 TYR A CA 1
ATOM 803 C C . TYR A 1 99 ? -22.336 5.840 5.910 1.00 97.06 99 TYR A C 1
ATOM 805 O O . TYR A 1 99 ? -22.604 4.644 5.903 1.00 97.06 99 TYR A O 1
ATOM 813 N N . ILE A 1 100 ? -21.158 6.292 6.360 1.00 96.56 100 ILE A N 1
ATOM 814 C CA . ILE A 1 100 ? -20.091 5.402 6.849 1.00 96.56 100 ILE A CA 1
ATOM 815 C C . ILE A 1 100 ? -20.598 4.535 8.006 1.00 96.56 100 ILE A C 1
ATOM 817 O O . ILE A 1 100 ? -20.266 3.354 8.083 1.00 96.56 100 ILE A O 1
ATOM 821 N N . ARG A 1 101 ? -21.417 5.094 8.906 1.00 94.56 101 ARG A N 1
ATOM 822 C CA . ARG A 1 101 ? -21.985 4.342 10.032 1.00 94.56 101 ARG A CA 1
ATOM 823 C C . ARG A 1 101 ? -22.923 3.224 9.567 1.00 94.56 101 ARG A C 1
ATOM 825 O O . ARG A 1 101 ? -22.899 2.152 10.163 1.00 94.56 101 ARG A O 1
ATOM 832 N N . ALA A 1 102 ? -23.717 3.460 8.524 1.00 95.00 102 ALA A N 1
ATOM 833 C CA . ALA A 1 102 ? -24.646 2.474 7.970 1.00 95.00 102 ALA A CA 1
ATOM 834 C C . ALA A 1 102 ? -23.983 1.486 6.985 1.00 95.00 102 ALA A C 1
ATOM 836 O O . ALA A 1 102 ? -24.401 0.334 6.897 1.00 95.00 102 ALA A O 1
ATOM 837 N N . HIS A 1 103 ? -22.924 1.910 6.289 1.00 95.94 103 HIS A N 1
ATOM 838 C CA . HIS A 1 103 ? -22.313 1.209 5.151 1.00 95.94 103 HIS A CA 1
ATOM 839 C C . HIS A 1 103 ? -20.788 1.060 5.299 1.00 95.94 103 HIS A C 1
ATOM 841 O O . HIS A 1 103 ? -20.027 1.190 4.338 1.00 95.94 103 HIS A O 1
ATOM 847 N N . PHE A 1 104 ? -20.309 0.783 6.516 1.00 94.44 104 PHE A N 1
ATOM 848 C CA . PHE A 1 104 ? -18.873 0.779 6.835 1.00 94.44 104 PHE A CA 1
ATOM 849 C C . PHE A 1 104 ? -18.055 -0.157 5.932 1.00 94.44 104 PHE A C 1
ATOM 851 O O . PHE A 1 104 ? -16.985 0.219 5.447 1.00 94.44 104 PHE A O 1
ATOM 858 N N . SER A 1 105 ? -18.566 -1.368 5.684 1.00 92.56 105 SER A N 1
ATOM 859 C CA . SER A 1 105 ? -17.908 -2.362 4.830 1.00 92.56 105 SER A CA 1
ATOM 860 C C . SER A 1 105 ? -17.724 -1.851 3.404 1.00 92.56 105 SER A C 1
ATOM 862 O O . SER A 1 105 ? -16.617 -1.931 2.882 1.00 92.56 105 SER A O 1
ATOM 864 N N . GLU A 1 106 ? -18.768 -1.262 2.816 1.00 93.56 106 GLU A N 1
ATOM 865 C CA . GLU A 1 106 ? -18.733 -0.686 1.467 1.00 93.56 106 GLU A CA 1
ATOM 866 C C . GLU A 1 106 ? -17.711 0.452 1.367 1.00 93.56 106 GLU A C 1
ATOM 868 O O . GLU A 1 106 ? -16.921 0.519 0.421 1.00 93.56 106 GLU A O 1
ATOM 873 N N . CYS A 1 107 ? -17.670 1.319 2.381 1.00 95.62 107 CYS A N 1
ATOM 874 C CA . CYS A 1 107 ? -16.711 2.417 2.441 1.00 95.62 107 CYS A CA 1
ATOM 875 C C . CYS A 1 107 ? -15.267 1.891 2.473 1.00 95.62 107 CYS A C 1
ATOM 877 O O . CYS A 1 107 ? -14.401 2.399 1.758 1.00 95.62 107 CYS A O 1
ATOM 879 N N . ALA A 1 108 ? -15.003 0.839 3.255 1.00 94.62 108 ALA A N 1
ATOM 880 C CA . ALA A 1 108 ? -13.686 0.210 3.330 1.00 94.62 108 ALA A CA 1
ATOM 881 C C . ALA A 1 108 ? -13.301 -0.495 2.017 1.00 94.62 108 ALA A C 1
ATOM 883 O O . ALA A 1 108 ? -12.171 -0.330 1.547 1.00 94.62 108 ALA A O 1
ATOM 884 N N . THR A 1 109 ? -14.233 -1.231 1.400 1.00 93.56 109 THR A N 1
ATOM 885 C CA . THR A 1 109 ? -14.020 -1.926 0.119 1.00 93.56 109 THR A CA 1
ATOM 886 C C . THR A 1 109 ? -13.991 -0.987 -1.082 1.00 93.56 109 THR A C 1
ATOM 888 O O . THR A 1 109 ? -13.570 -1.403 -2.151 1.00 93.56 109 THR A O 1
ATOM 891 N N . THR A 1 110 ? -14.391 0.273 -0.928 1.00 94.31 110 THR A N 1
ATOM 892 C CA . THR A 1 110 ? -14.221 1.304 -1.961 1.00 94.31 110 THR A CA 1
ATOM 893 C C . THR A 1 110 ? -12.889 2.036 -1.792 1.00 94.31 110 THR A C 1
ATOM 895 O O . THR A 1 110 ? -12.148 2.238 -2.757 1.00 94.31 110 THR A O 1
ATOM 898 N N . LEU A 1 111 ? -12.549 2.413 -0.556 1.00 95.38 111 LEU A N 1
ATOM 899 C CA . LEU A 1 111 ? -11.376 3.239 -0.278 1.00 95.38 111 LEU A CA 1
ATOM 900 C C . LEU A 1 111 ? -10.050 2.470 -0.412 1.00 95.38 111 LEU A C 1
ATOM 902 O O . LEU A 1 111 ? -9.092 3.018 -0.960 1.00 95.38 111 LEU A O 1
ATOM 906 N N . GLU A 1 112 ? -9.970 1.209 0.043 1.00 94.94 112 GLU A N 1
ATOM 907 C CA . GLU A 1 112 ? -8.726 0.421 -0.061 1.00 94.94 112 GLU A CA 1
ATOM 908 C C . GLU A 1 112 ? -8.326 0.128 -1.516 1.00 94.94 112 GLU A C 1
ATOM 910 O O . GLU A 1 112 ? -7.179 0.437 -1.863 1.00 94.94 112 GLU A O 1
ATOM 915 N N . PRO A 1 113 ? -9.225 -0.347 -2.404 1.00 93.31 113 PRO A N 1
ATOM 916 C CA . PRO A 1 113 ? -8.872 -0.564 -3.804 1.00 93.31 113 PRO A CA 1
ATOM 917 C C . PRO A 1 113 ? -8.506 0.727 -4.532 1.00 93.31 113 PRO A C 1
ATOM 919 O O . PRO A 1 113 ? -7.565 0.729 -5.324 1.00 93.31 113 PRO A O 1
ATOM 922 N N . LYS A 1 114 ? -9.168 1.853 -4.221 1.00 96.81 114 LYS A N 1
ATOM 923 C CA . LYS A 1 114 ? -8.800 3.153 -4.801 1.00 96.81 114 LYS A CA 1
ATOM 924 C C . LYS A 1 114 ? -7.388 3.581 -4.388 1.00 96.81 114 LYS A C 1
ATOM 926 O O . LYS A 1 114 ? -6.615 4.051 -5.222 1.00 96.81 114 LYS A O 1
ATOM 931 N N . ALA A 1 115 ? -7.013 3.378 -3.125 1.00 97.00 115 ALA A N 1
ATOM 932 C CA . ALA A 1 115 ? -5.650 3.632 -2.661 1.00 97.00 115 ALA A CA 1
ATOM 933 C C . ALA A 1 115 ? -4.625 2.680 -3.311 1.00 97.00 115 ALA A C 1
ATOM 935 O O . ALA A 1 115 ? -3.505 3.094 -3.622 1.00 97.00 115 ALA A O 1
ATOM 936 N N . LEU A 1 116 ? -4.995 1.415 -3.548 1.00 94.81 116 LEU A N 1
ATOM 937 C CA . LEU A 1 116 ? -4.158 0.455 -4.270 1.00 94.81 116 LEU A CA 1
ATOM 938 C C . LEU A 1 116 ? -3.931 0.876 -5.728 1.00 94.81 116 LEU A C 1
ATOM 940 O O . LEU A 1 116 ? -2.796 0.835 -6.193 1.00 94.81 116 LEU A O 1
ATOM 944 N N . GLU A 1 117 ? -4.974 1.306 -6.432 1.00 96.25 117 GLU A N 1
ATOM 945 C CA . GLU A 1 117 ? -4.890 1.797 -7.812 1.00 96.25 117 GLU A CA 1
ATOM 946 C C . GLU A 1 117 ? -3.896 2.963 -7.931 1.00 96.25 117 GLU A C 1
ATOM 948 O O . GLU A 1 117 ? -2.974 2.928 -8.748 1.00 96.25 117 GLU A O 1
ATOM 953 N N . ILE A 1 118 ? -4.018 3.958 -7.047 1.00 97.44 118 ILE A N 1
ATOM 954 C CA . ILE A 1 118 ? -3.107 5.109 -6.991 1.00 97.44 118 ILE A CA 1
ATOM 955 C C . ILE A 1 118 ? -1.676 4.653 -6.688 1.00 97.44 118 ILE A C 1
ATOM 957 O O . ILE A 1 118 ? -0.725 5.101 -7.334 1.00 97.44 118 ILE A O 1
ATOM 961 N N . TYR A 1 119 ? -1.495 3.732 -5.736 1.00 96.62 119 TYR A N 1
ATOM 962 C CA . TYR A 1 119 ? -0.184 3.146 -5.459 1.00 96.62 119 TYR A CA 1
ATOM 963 C C . TYR A 1 119 ? 0.430 2.499 -6.708 1.00 96.62 119 TYR A C 1
ATOM 965 O O . TYR A 1 119 ? 1.595 2.763 -7.011 1.00 96.62 119 TYR A O 1
ATOM 973 N N . LEU A 1 120 ? -0.338 1.673 -7.425 1.00 94.69 120 LEU A N 1
ATOM 974 C CA . LEU A 1 120 ? 0.126 0.967 -8.620 1.00 94.69 120 LEU A CA 1
ATOM 975 C C . LEU A 1 120 ? 0.473 1.942 -9.749 1.00 94.69 120 LEU A C 1
ATOM 977 O O . LEU A 1 120 ? 1.450 1.724 -10.462 1.00 94.69 120 LEU A O 1
ATOM 981 N N . HIS A 1 121 ? -0.247 3.059 -9.870 1.00 95.75 121 HIS A N 1
ATOM 982 C CA . HIS A 1 121 ? 0.107 4.134 -10.800 1.00 95.75 121 HIS A CA 1
ATOM 983 C C . HIS A 1 121 ? 1.476 4.750 -10.490 1.00 95.75 121 HIS A C 1
ATOM 985 O O . HIS A 1 121 ? 2.313 4.896 -11.386 1.00 95.75 121 HIS A O 1
ATOM 991 N N . TYR A 1 122 ? 1.742 5.077 -9.222 1.00 95.81 122 TYR A N 1
ATOM 992 C CA . TYR A 1 122 ? 3.060 5.567 -8.815 1.00 95.81 122 TYR A CA 1
ATOM 993 C C . TYR A 1 122 ? 4.140 4.506 -9.019 1.00 95.81 122 TYR A C 1
ATOM 995 O O . TYR A 1 122 ? 5.189 4.826 -9.569 1.00 95.81 122 TYR A O 1
ATOM 1003 N N . GLU A 1 123 ? 3.889 3.254 -8.634 1.00 94.25 123 GLU A N 1
ATOM 1004 C CA . GLU A 1 123 ? 4.827 2.147 -8.836 1.00 94.25 123 GLU A CA 1
ATOM 1005 C C . GLU A 1 123 ? 5.165 1.973 -10.323 1.00 94.25 123 GLU A C 1
ATOM 1007 O O . GLU A 1 123 ? 6.334 1.957 -10.696 1.00 94.25 123 GLU A O 1
ATOM 1012 N N . ARG A 1 124 ? 4.169 1.971 -11.210 1.00 92.75 124 ARG A N 1
ATOM 1013 C CA . ARG A 1 124 ? 4.396 1.898 -12.656 1.00 92.75 124 ARG A CA 1
ATOM 1014 C C . ARG A 1 124 ? 5.307 3.024 -13.146 1.00 92.75 124 ARG A C 1
ATOM 1016 O O . ARG A 1 124 ? 6.257 2.764 -13.880 1.00 92.75 124 ARG A O 1
ATOM 1023 N N . LYS A 1 125 ? 5.070 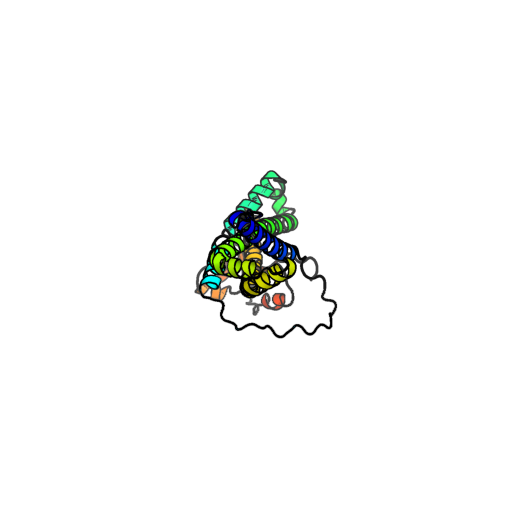4.267 -12.716 1.00 93.00 125 LYS A N 1
ATOM 1024 C CA . LYS A 1 125 ? 5.934 5.409 -13.071 1.00 93.00 125 LYS A CA 1
ATOM 1025 C C . LYS A 1 125 ? 7.372 5.230 -12.582 1.00 93.00 125 LYS A C 1
ATOM 1027 O O . LYS A 1 125 ? 8.302 5.591 -13.304 1.00 93.00 125 LYS A O 1
ATOM 1032 N N . THR A 1 126 ? 7.578 4.683 -11.383 1.00 91.56 126 THR A N 1
ATOM 1033 C CA . THR A 1 126 ? 8.935 4.466 -10.863 1.00 91.56 126 THR A CA 1
ATOM 1034 C C . THR A 1 126 ? 9.668 3.359 -11.608 1.00 91.56 126 THR A C 1
ATOM 1036 O O . THR A 1 126 ? 10.855 3.524 -11.883 1.00 91.56 126 THR A O 1
ATOM 1039 N N . PHE A 1 127 ? 8.973 2.289 -12.002 1.00 90.56 127 PHE A N 1
ATOM 1040 C CA . PHE A 1 127 ? 9.528 1.240 -12.858 1.00 90.56 127 PHE A CA 1
ATOM 1041 C C . PHE A 1 127 ? 9.953 1.780 -14.224 1.00 90.56 127 PHE A C 1
ATOM 1043 O O . PHE A 1 127 ? 11.077 1.529 -14.647 1.00 90.56 127 PHE A O 1
ATOM 1050 N N . LEU A 1 128 ? 9.100 2.566 -14.889 1.00 90.50 128 LEU A N 1
ATOM 1051 C CA . LEU A 1 128 ? 9.446 3.169 -16.181 1.00 90.50 128 LEU A CA 1
ATOM 1052 C C . LEU A 1 128 ? 10.671 4.083 -16.065 1.00 90.50 128 LEU A C 1
ATOM 1054 O O . LEU A 1 128 ? 11.625 3.937 -16.818 1.00 90.50 128 LEU A O 1
ATOM 1058 N N . SER A 1 129 ? 10.708 4.937 -15.039 1.00 90.19 129 SER A N 1
ATOM 1059 C CA . SER A 1 129 ? 11.875 5.787 -14.793 1.00 90.19 129 SER A CA 1
ATOM 1060 C C . SER A 1 129 ? 13.149 4.985 -14.490 1.00 90.19 129 SER A C 1
ATOM 1062 O O . SER A 1 129 ? 14.237 5.442 -14.835 1.00 90.19 129 SER A O 1
ATOM 1064 N N . ALA A 1 130 ? 13.039 3.827 -13.833 1.00 90.56 130 ALA A N 1
ATOM 1065 C CA . ALA A 1 130 ? 14.171 2.949 -13.551 1.00 90.56 130 ALA A CA 1
ATOM 1066 C C . ALA A 1 130 ? 14.745 2.337 -14.838 1.00 90.56 130 ALA A C 1
ATOM 1068 O O . ALA A 1 130 ? 15.964 2.281 -14.985 1.00 90.56 130 ALA A O 1
ATOM 1069 N N . ILE A 1 131 ? 13.875 1.942 -15.775 1.00 89.94 131 ILE A N 1
ATOM 1070 C CA . ILE A 1 131 ? 14.270 1.476 -17.111 1.00 89.94 131 ILE A CA 1
ATOM 1071 C C . ILE A 1 131 ? 15.038 2.579 -17.838 1.00 89.94 131 ILE A C 1
ATOM 1073 O O . ILE A 1 131 ? 16.163 2.341 -18.266 1.00 89.94 131 ILE A O 1
ATOM 1077 N N . ASP A 1 132 ? 14.472 3.787 -17.917 1.00 90.81 132 ASP A N 1
ATOM 1078 C CA . ASP A 1 132 ? 15.099 4.907 -18.628 1.00 90.81 132 ASP A CA 1
ATOM 1079 C C . ASP A 1 132 ? 16.489 5.219 -18.066 1.00 90.81 132 ASP A C 1
ATOM 1081 O O . ASP A 1 132 ? 17.455 5.373 -18.808 1.00 90.81 132 ASP A O 1
ATOM 1085 N N . THR A 1 133 ? 16.614 5.253 -16.736 1.00 92.19 133 THR A N 1
ATOM 1086 C CA . THR A 1 133 ? 17.904 5.483 -16.074 1.00 92.19 133 THR A CA 1
ATOM 1087 C C . THR A 1 133 ? 18.900 4.357 -16.342 1.00 92.19 133 THR A C 1
ATOM 1089 O O . THR A 1 133 ? 20.068 4.642 -16.592 1.00 92.19 133 THR A O 1
ATOM 1092 N N . TRP A 1 134 ? 18.464 3.094 -16.315 1.00 93.69 134 TRP A N 1
ATOM 1093 C CA . TRP A 1 134 ? 19.353 1.966 -16.592 1.00 93.69 134 TRP A CA 1
ATOM 1094 C C . TRP A 1 134 ? 19.843 1.983 -18.042 1.00 93.69 134 TRP A C 1
ATOM 1096 O O . TRP A 1 134 ? 21.035 1.796 -18.276 1.00 93.69 134 TRP A O 1
ATOM 1106 N N . VAL A 1 135 ? 18.957 2.268 -19.002 1.00 92.00 135 VAL A N 1
ATOM 1107 C CA . VAL A 1 135 ? 19.320 2.397 -20.422 1.00 92.00 135 VAL A CA 1
ATOM 1108 C C . VAL A 1 135 ? 20.370 3.491 -20.602 1.00 92.00 135 VAL A C 1
ATOM 1110 O O . VAL A 1 135 ? 21.409 3.229 -21.202 1.00 92.00 135 VAL A O 1
ATOM 1113 N N . SER A 1 136 ? 20.163 4.676 -20.020 1.00 91.06 136 SER A N 1
ATOM 1114 C CA . SER A 1 136 ? 21.138 5.772 -20.104 1.00 91.06 136 SER A CA 1
ATOM 1115 C C . SER A 1 136 ? 22.485 5.424 -19.459 1.00 91.06 136 SER A C 1
ATOM 1117 O O . SER A 1 136 ? 23.531 5.808 -19.969 1.00 91.06 136 SER A O 1
ATOM 1119 N N . GLN A 1 137 ? 22.493 4.675 -18.351 1.00 90.81 137 GLN A N 1
ATOM 1120 C CA . GLN A 1 137 ? 23.734 4.243 -17.689 1.00 90.81 137 GLN A CA 1
ATOM 1121 C C . GLN A 1 137 ? 24.503 3.172 -18.473 1.00 90.81 137 GLN A C 1
ATOM 1123 O O . GLN A 1 137 ? 25.708 3.032 -18.284 1.00 90.81 137 GLN A O 1
ATOM 1128 N N . ASN A 1 138 ? 23.822 2.424 -19.342 1.00 91.38 138 ASN A N 1
ATOM 1129 C CA . ASN A 1 138 ? 24.402 1.337 -20.132 1.00 91.38 138 ASN A CA 1
ATOM 1130 C C . ASN A 1 138 ? 24.454 1.671 -21.632 1.00 91.38 138 ASN A C 1
ATOM 1132 O O . ASN A 1 138 ? 24.599 0.772 -22.460 1.00 91.38 138 ASN A O 1
ATOM 1136 N N . GLU A 1 139 ? 24.361 2.955 -21.994 1.00 91.88 139 GLU A N 1
ATOM 1137 C CA . GLU A 1 139 ? 24.274 3.410 -23.385 1.00 91.88 139 GLU A CA 1
ATOM 1138 C C . GLU A 1 139 ? 25.443 2.904 -24.242 1.00 91.88 139 GLU A C 1
ATOM 1140 O O . GLU A 1 139 ? 25.230 2.440 -25.359 1.00 91.88 139 GLU A O 1
ATOM 1145 N N . SER A 1 140 ? 26.673 2.928 -23.719 1.00 91.06 140 SER A N 1
ATOM 1146 C CA . SER A 1 140 ? 27.864 2.443 -24.433 1.00 91.06 140 SER A CA 1
ATOM 1147 C C . SER A 1 140 ? 27.794 0.946 -24.747 1.00 91.06 140 SER A C 1
ATOM 1149 O O . SER A 1 140 ? 28.115 0.526 -25.858 1.00 91.06 140 SER A O 1
ATOM 1151 N N . VAL A 1 141 ? 27.318 0.139 -23.796 1.00 90.38 141 VAL A N 1
ATOM 1152 C CA . VAL A 1 141 ? 27.132 -1.306 -23.979 1.00 90.38 141 VAL A CA 1
ATOM 1153 C C . VAL A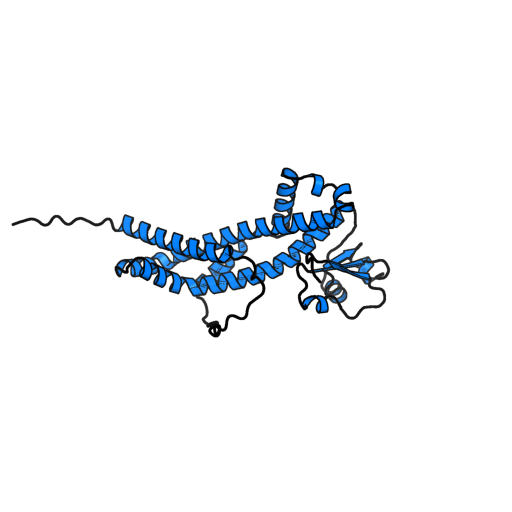 1 141 ? 26.033 -1.564 -25.006 1.00 90.38 141 VAL A C 1
ATOM 1155 O O . VAL A 1 141 ? 26.222 -2.373 -25.913 1.00 90.38 141 VAL A O 1
ATOM 1158 N N . ILE A 1 142 ? 24.916 -0.837 -24.921 1.00 91.00 142 ILE A N 1
ATOM 1159 C CA . ILE A 1 142 ? 23.800 -0.957 -25.868 1.00 91.00 142 ILE A CA 1
ATOM 1160 C C . ILE A 1 142 ? 24.246 -0.570 -27.288 1.00 91.00 142 ILE A C 1
ATOM 1162 O O . ILE A 1 142 ? 23.946 -1.300 -28.233 1.00 91.00 142 ILE A O 1
ATOM 1166 N N . LYS A 1 143 ? 25.030 0.505 -27.446 1.00 89.94 143 LYS A N 1
ATOM 1167 C CA . LYS A 1 143 ? 25.634 0.894 -28.733 1.00 89.94 143 LYS A CA 1
ATOM 1168 C C . LYS A 1 143 ? 26.529 -0.204 -29.297 1.00 89.94 143 LYS A C 1
ATOM 1170 O O . LYS A 1 143 ? 26.330 -0.614 -30.435 1.00 89.94 143 LYS A O 1
ATOM 1175 N N . SER A 1 144 ? 27.419 -0.767 -28.479 1.00 90.31 144 SER A N 1
ATOM 1176 C CA . SER A 1 144 ? 28.294 -1.862 -28.919 1.00 90.31 144 SER A CA 1
ATOM 1177 C C . SER A 1 144 ? 27.522 -3.112 -29.369 1.00 90.31 144 SER A C 1
ATOM 1179 O O . SER A 1 144 ? 27.985 -3.852 -30.232 1.00 90.31 144 SER A O 1
ATOM 1181 N N . LEU A 1 145 ? 26.335 -3.372 -28.802 1.00 89.25 145 LEU A N 1
ATOM 1182 C CA . LEU A 1 145 ? 25.459 -4.457 -29.253 1.00 89.25 145 LEU A CA 1
ATOM 1183 C C . LEU A 1 145 ? 24.780 -4.122 -30.583 1.00 89.25 145 LEU A C 1
ATOM 1185 O O . LEU A 1 145 ? 24.613 -5.011 -31.415 1.00 89.25 145 LEU A O 1
ATOM 1189 N N . SER A 1 146 ? 24.408 -2.858 -30.783 1.00 86.38 146 SER A N 1
ATOM 1190 C CA . SER A 1 146 ? 23.835 -2.366 -32.037 1.00 86.38 146 SER A CA 1
ATOM 1191 C C . SER A 1 146 ? 24.834 -2.458 -33.194 1.00 86.38 146 SER A C 1
ATOM 1193 O O . SER A 1 146 ? 24.476 -2.881 -34.289 1.00 86.38 146 SER A O 1
ATOM 1195 N N . GLU A 1 147 ? 26.100 -2.116 -32.949 1.00 90.62 147 GLU A N 1
ATOM 1196 C CA . GLU A 1 147 ? 27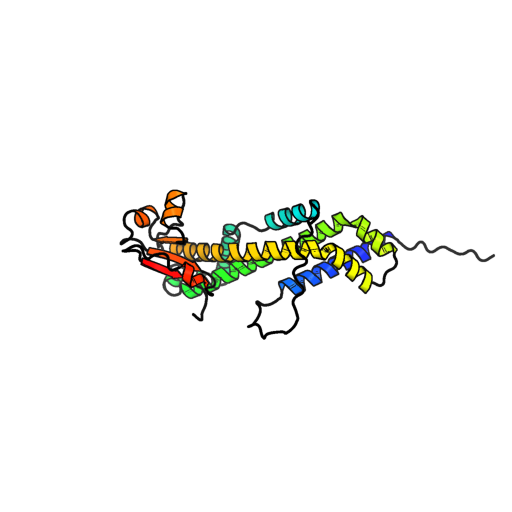.181 -2.142 -33.949 1.00 90.62 147 GLU A CA 1
ATOM 1197 C C . GLU A 1 147 ? 27.508 -3.555 -34.454 1.00 90.62 147 GLU A C 1
ATOM 1199 O O . GLU A 1 147 ? 28.066 -3.713 -35.537 1.00 90.62 147 GLU A O 1
ATOM 1204 N N . LYS A 1 148 ? 27.106 -4.603 -33.721 1.00 87.50 148 LYS A N 1
ATOM 1205 C CA . LYS A 1 148 ? 27.248 -6.003 -34.159 1.00 87.50 148 LYS A CA 1
ATOM 1206 C C . LYS A 1 148 ? 26.300 -6.387 -35.300 1.00 87.50 148 LYS A C 1
ATOM 1208 O O . LYS A 1 148 ? 26.376 -7.518 -35.772 1.00 87.50 148 LYS A O 1
ATOM 1213 N N . GLY A 1 149 ? 25.393 -5.497 -35.716 1.00 85.00 149 GLY A N 1
ATOM 1214 C CA . GLY A 1 149 ? 24.471 -5.745 -36.828 1.00 85.00 149 GLY A CA 1
ATOM 1215 C C . GLY A 1 149 ? 23.487 -6.888 -36.564 1.00 85.00 149 GLY A C 1
ATOM 1216 O O . GLY A 1 149 ? 23.070 -7.573 -37.495 1.00 85.00 149 GLY A O 1
ATOM 1217 N N . LEU A 1 150 ? 23.144 -7.133 -35.294 1.00 84.62 150 LEU A N 1
ATOM 1218 C CA . LEU A 1 150 ? 22.219 -8.200 -34.917 1.00 84.62 150 LEU A CA 1
ATOM 1219 C C . LEU A 1 150 ? 20.809 -7.925 -35.474 1.00 84.62 150 LEU A C 1
ATOM 1221 O O . LEU A 1 150 ? 20.356 -6.776 -35.441 1.00 84.62 150 LEU A O 1
ATOM 1225 N N . PRO A 1 151 ? 20.060 -8.963 -35.895 1.00 89.69 151 PRO A N 1
ATOM 1226 C CA . PRO A 1 151 ? 18.632 -8.830 -36.163 1.00 89.69 151 PRO A CA 1
ATOM 1227 C C . PRO A 1 151 ? 17.899 -8.242 -34.951 1.00 89.69 151 PRO A C 1
ATOM 1229 O O . PRO A 1 151 ? 18.241 -8.545 -33.805 1.00 89.69 151 PRO A O 1
ATOM 1232 N N . SER A 1 152 ? 16.846 -7.449 -35.178 1.00 84.81 152 SER A N 1
ATOM 1233 C CA . SER A 1 152 ? 16.146 -6.714 -34.109 1.00 84.81 152 SER A CA 1
ATOM 1234 C C . SER A 1 152 ? 15.678 -7.605 -32.951 1.00 84.81 152 SER A C 1
ATOM 1236 O O . SER A 1 152 ? 15.743 -7.199 -31.791 1.00 84.81 152 SER A O 1
ATOM 1238 N N . SER A 1 153 ? 15.246 -8.836 -33.243 1.00 85.94 153 SER A N 1
ATOM 1239 C CA . SER A 1 153 ? 14.837 -9.805 -32.222 1.00 85.94 153 SER A CA 1
ATOM 1240 C C . SER A 1 153 ? 15.991 -10.259 -31.333 1.00 85.94 153 SER A C 1
ATOM 1242 O O . SER A 1 153 ? 15.798 -10.459 -30.137 1.00 85.94 153 SER A O 1
ATOM 1244 N N . ASP A 1 154 ? 17.184 -10.431 -31.898 1.00 88.56 154 ASP A N 1
ATOM 1245 C CA . ASP A 1 154 ? 18.349 -10.908 -31.154 1.00 88.56 154 ASP A CA 1
ATOM 1246 C C . ASP A 1 154 ? 19.011 -9.768 -30.386 1.00 88.56 154 ASP A C 1
ATOM 1248 O O . ASP A 1 154 ? 19.363 -9.953 -29.223 1.00 88.56 154 ASP A O 1
ATOM 1252 N N . PHE A 1 155 ? 19.034 -8.558 -30.952 1.00 88.75 155 PHE A N 1
ATOM 1253 C CA . PHE A 1 155 ? 19.375 -7.346 -30.206 1.00 88.75 155 PHE A CA 1
ATOM 1254 C C . PHE A 1 155 ? 18.493 -7.188 -28.955 1.00 88.75 155 PHE A C 1
ATOM 1256 O O . PHE A 1 155 ? 19.007 -7.039 -27.845 1.00 88.75 155 PHE A O 1
ATOM 1263 N N . ALA A 1 156 ? 17.167 -7.297 -29.108 1.00 88.06 156 ALA A N 1
ATOM 1264 C CA . ALA A 1 156 ? 16.240 -7.194 -27.983 1.00 88.06 156 ALA A CA 1
ATOM 1265 C C . ALA A 1 156 ? 16.493 -8.278 -26.922 1.00 88.06 156 ALA A C 1
ATOM 1267 O O . ALA A 1 156 ? 16.493 -7.975 -25.728 1.00 88.06 156 ALA A O 1
ATOM 1268 N N . LYS A 1 157 ? 16.759 -9.528 -27.332 1.00 89.81 157 LYS A N 1
ATOM 1269 C CA . LYS A 1 157 ? 17.109 -10.614 -26.401 1.00 89.81 157 LYS A CA 1
ATOM 1270 C C . LYS A 1 157 ? 18.373 -10.297 -25.607 1.00 89.81 157 LYS A C 1
ATOM 1272 O O . LYS A 1 157 ? 18.371 -10.505 -24.397 1.00 89.81 157 LYS A O 1
ATOM 1277 N N . GLU A 1 158 ? 19.428 -9.797 -26.247 1.00 89.75 158 GLU A N 1
ATOM 1278 C CA . GLU A 1 158 ? 20.681 -9.462 -25.557 1.00 89.75 158 GLU A CA 1
ATOM 1279 C C . GLU A 1 158 ? 20.497 -8.309 -24.562 1.00 89.75 158 GLU A C 1
ATOM 1281 O O . GLU A 1 158 ? 20.926 -8.412 -23.412 1.00 89.75 158 GLU A O 1
ATOM 1286 N N . VAL A 1 159 ? 19.761 -7.258 -24.936 1.00 90.31 159 VAL A N 1
ATOM 1287 C CA . VAL A 1 159 ? 19.426 -6.161 -24.010 1.00 90.31 159 VAL A CA 1
ATOM 1288 C C . VAL A 1 159 ? 18.599 -6.669 -22.823 1.00 90.31 159 VAL A C 1
ATOM 1290 O O . VAL A 1 159 ? 18.885 -6.330 -21.674 1.00 90.31 159 VAL A O 1
ATOM 1293 N N . ILE A 1 160 ? 17.601 -7.524 -23.069 1.00 90.06 160 ILE A N 1
ATOM 1294 C CA . ILE A 1 160 ? 16.774 -8.110 -22.006 1.00 90.06 160 ILE A CA 1
ATOM 1295 C C . ILE A 1 160 ? 17.617 -8.988 -21.078 1.00 90.06 160 ILE A C 1
ATOM 1297 O O . ILE A 1 160 ? 17.429 -8.916 -19.866 1.00 90.06 160 ILE A O 1
ATOM 1301 N N . LYS A 1 161 ? 18.561 -9.784 -21.599 1.00 90.56 161 LYS A N 1
ATOM 1302 C CA . LYS A 1 161 ? 19.470 -10.597 -20.773 1.00 90.56 161 LYS A CA 1
ATOM 1303 C C . LYS A 1 161 ? 20.297 -9.731 -19.823 1.00 90.56 161 LYS A C 1
ATOM 1305 O O . LYS A 1 161 ? 20.418 -10.085 -18.653 1.00 90.56 161 LYS A O 1
ATOM 1310 N N . LEU A 1 162 ? 20.805 -8.590 -20.297 1.00 90.31 162 LEU A N 1
ATOM 1311 C CA . LEU A 1 162 ? 21.548 -7.636 -19.466 1.00 90.31 162 LEU A CA 1
ATOM 1312 C C . LEU A 1 162 ? 20.663 -6.992 -18.389 1.00 90.31 162 LEU A C 1
ATOM 1314 O O . LEU A 1 162 ? 21.093 -6.816 -17.252 1.00 90.31 162 LEU A O 1
ATOM 1318 N N . PHE A 1 163 ? 19.418 -6.661 -18.729 1.00 89.81 163 PHE A N 1
ATOM 1319 C CA . PHE A 1 163 ? 18.496 -5.985 -17.815 1.00 89.81 163 PHE A CA 1
ATOM 1320 C C . PHE A 1 163 ? 17.791 -6.929 -16.826 1.00 89.81 163 PHE A C 1
ATOM 1322 O O . PHE A 1 163 ? 17.359 -6.514 -15.746 1.00 89.81 163 PHE A O 1
ATOM 1329 N N . TYR A 1 164 ? 17.658 -8.211 -17.173 1.00 90.31 164 TYR A N 1
ATOM 1330 C CA . TYR A 1 164 ? 16.857 -9.189 -16.437 1.00 90.31 164 TYR A CA 1
ATOM 1331 C C . TYR A 1 164 ? 17.199 -9.294 -14.938 1.00 90.31 164 TYR A C 1
ATOM 1333 O O . TYR A 1 164 ? 16.259 -9.266 -14.133 1.00 90.31 164 TYR A O 1
ATOM 1341 N N . PRO A 1 165 ? 18.479 -9.351 -14.512 1.00 90.19 165 PRO A N 1
ATOM 1342 C CA . PRO A 1 165 ? 18.820 -9.414 -13.089 1.00 90.19 165 PRO A CA 1
ATOM 1343 C C . PRO A 1 165 ? 18.282 -8.218 -12.289 1.00 90.19 165 PRO A C 1
ATOM 1345 O O . PRO A 1 165 ? 17.793 -8.384 -11.165 1.00 90.19 165 PRO A O 1
ATOM 1348 N N . LEU A 1 166 ? 18.315 -7.016 -12.879 1.00 89.31 166 LEU A N 1
ATOM 1349 C CA . LEU A 1 166 ? 17.790 -5.800 -12.261 1.00 89.31 166 LEU A CA 1
ATOM 1350 C C . LEU A 1 166 ? 16.272 -5.890 -12.110 1.00 89.31 166 LEU A C 1
ATOM 1352 O O . LEU A 1 166 ? 15.764 -5.679 -11.008 1.00 89.31 166 LEU A O 1
ATOM 1356 N N . VAL A 1 167 ? 15.545 -6.265 -13.170 1.00 89.12 167 VAL A N 1
ATOM 1357 C CA . VAL A 1 167 ? 14.076 -6.405 -13.118 1.00 89.12 167 VAL A CA 1
ATOM 1358 C C . VAL A 1 167 ? 13.656 -7.441 -12.095 1.00 89.12 167 VAL A C 1
ATOM 1360 O O . VAL A 1 167 ? 12.750 -7.189 -11.305 1.00 89.12 167 VAL A O 1
ATOM 1363 N N . GLN A 1 168 ? 14.322 -8.594 -12.075 1.00 89.94 168 GLN A N 1
ATOM 1364 C CA . GLN A 1 168 ? 14.011 -9.658 -11.131 1.00 89.94 168 GLN A CA 1
ATOM 1365 C C . GLN A 1 168 ? 14.137 -9.160 -9.684 1.00 89.94 168 GLN A C 1
ATOM 1367 O O . GLN A 1 168 ? 13.257 -9.409 -8.853 1.00 89.94 168 GLN A O 1
ATOM 1372 N N . ARG A 1 169 ? 15.202 -8.409 -9.375 1.00 89.75 169 ARG A N 1
ATOM 1373 C CA . ARG A 1 169 ? 15.401 -7.826 -8.044 1.00 89.75 169 ARG A CA 1
ATOM 1374 C C . ARG A 1 169 ? 14.404 -6.713 -7.746 1.00 89.75 169 ARG A C 1
ATOM 1376 O O . ARG A 1 169 ? 13.881 -6.671 -6.630 1.00 89.75 169 ARG A O 1
ATOM 1383 N N . LEU A 1 170 ? 14.146 -5.831 -8.707 1.00 89.62 170 LEU A N 1
ATOM 1384 C CA . LEU A 1 170 ? 13.197 -4.733 -8.571 1.00 89.62 170 LEU A CA 1
ATOM 1385 C C . LEU A 1 170 ? 11.794 -5.275 -8.279 1.00 89.62 170 LEU A C 1
ATOM 1387 O O . LEU A 1 170 ? 11.211 -4.904 -7.265 1.00 89.62 170 LEU A O 1
ATOM 1391 N N . GLU A 1 171 ? 11.305 -6.231 -9.070 1.00 89.62 171 GLU A N 1
ATOM 1392 C CA . GLU A 1 171 ? 10.013 -6.890 -8.851 1.00 89.62 171 GLU A CA 1
ATOM 1393 C C . GLU A 1 171 ? 9.937 -7.597 -7.505 1.00 89.62 171 GLU A C 1
ATOM 1395 O O . GLU A 1 171 ? 8.953 -7.453 -6.782 1.00 89.62 171 GLU A O 1
ATOM 1400 N N . PHE A 1 172 ? 10.989 -8.317 -7.111 1.00 90.88 172 PHE A N 1
ATOM 1401 C CA . PHE A 1 172 ? 11.016 -8.958 -5.802 1.00 90.88 172 PHE A CA 1
ATOM 1402 C C . PHE A 1 172 ? 10.872 -7.931 -4.666 1.00 90.88 172 PHE A C 1
ATOM 1404 O O . PHE A 1 172 ? 10.047 -8.101 -3.763 1.00 90.88 172 PHE A O 1
ATOM 1411 N N . ARG A 1 173 ? 11.641 -6.835 -4.707 1.00 88.56 173 ARG A N 1
ATOM 1412 C CA . ARG A 1 173 ? 11.587 -5.766 -3.693 1.00 88.56 173 ARG A CA 1
ATOM 1413 C C . ARG A 1 173 ? 10.247 -5.029 -3.709 1.00 88.56 173 ARG A C 1
ATOM 1415 O O . ARG A 1 173 ? 9.721 -4.709 -2.636 1.00 88.56 173 ARG A O 1
ATOM 1422 N N . SER A 1 174 ? 9.691 -4.780 -4.887 1.00 90.62 174 SER A N 1
ATOM 1423 C CA . SER A 1 174 ? 8.377 -4.162 -5.066 1.00 90.62 174 SER A CA 1
ATOM 1424 C C . SER A 1 174 ? 7.270 -5.075 -4.547 1.00 90.62 174 SER A C 1
ATOM 1426 O O . SER A 1 174 ? 6.457 -4.632 -3.747 1.00 90.62 174 SER A O 1
ATOM 1428 N N . GLY A 1 175 ? 7.318 -6.382 -4.814 1.00 90.94 175 GLY A N 1
ATOM 1429 C CA . GLY A 1 175 ? 6.389 -7.368 -4.257 1.00 90.94 175 GLY A CA 1
ATOM 1430 C C . GLY A 1 175 ? 6.378 -7.408 -2.724 1.00 90.94 175 GLY A C 1
ATOM 1431 O O . GLY A 1 175 ? 5.310 -7.442 -2.111 1.00 90.94 175 GLY A O 1
ATOM 1432 N N . GLN A 1 176 ? 7.545 -7.332 -2.074 1.00 89.25 176 GLN A N 1
ATOM 1433 C CA . GLN A 1 176 ? 7.613 -7.201 -0.608 1.00 89.25 176 GLN A CA 1
ATOM 1434 C C . GLN A 1 176 ? 7.040 -5.864 -0.123 1.00 89.25 176 GLN A C 1
ATOM 1436 O O . GLN A 1 176 ? 6.348 -5.805 0.895 1.00 89.25 176 GLN A O 1
ATOM 1441 N N . THR A 1 177 ? 7.289 -4.792 -0.878 1.00 91.50 177 THR A N 1
ATOM 1442 C CA . THR A 1 177 ? 6.763 -3.456 -0.583 1.00 91.50 177 THR A CA 1
ATOM 1443 C C . THR A 1 177 ? 5.237 -3.435 -0.694 1.00 91.50 177 THR A C 1
ATOM 1445 O O . THR A 1 177 ? 4.588 -2.959 0.233 1.00 91.50 177 THR A O 1
ATOM 1448 N N . ARG A 1 178 ? 4.655 -4.037 -1.741 1.00 92.44 178 ARG A N 1
ATOM 1449 C CA . ARG A 1 178 ? 3.207 -4.224 -1.929 1.00 92.44 178 ARG A CA 1
ATOM 1450 C C . ARG A 1 178 ? 2.573 -4.954 -0.748 1.00 92.44 178 ARG A C 1
ATOM 1452 O O . ARG A 1 178 ? 1.572 -4.487 -0.216 1.00 92.44 178 ARG A O 1
ATOM 1459 N N . LYS A 1 179 ? 3.181 -6.050 -0.279 1.00 90.06 179 LYS A N 1
ATOM 1460 C CA . LYS A 1 179 ? 2.695 -6.799 0.897 1.00 90.06 179 LYS A CA 1
ATOM 1461 C C . LYS A 1 179 ? 2.686 -5.943 2.166 1.00 90.06 179 LYS A C 1
ATOM 1463 O O . LYS A 1 179 ? 1.675 -5.898 2.863 1.00 90.06 179 LYS A O 1
ATOM 1468 N N . ALA A 1 180 ? 3.790 -5.252 2.453 1.00 90.31 180 ALA A N 1
ATOM 1469 C CA . ALA A 1 180 ? 3.907 -4.402 3.638 1.00 90.31 180 ALA A CA 1
ATOM 1470 C C . ALA A 1 180 ? 2.949 -3.200 3.580 1.00 90.31 180 ALA A C 1
ATOM 1472 O O . ALA A 1 180 ? 2.263 -2.887 4.553 1.00 90.31 180 ALA A O 1
ATOM 1473 N N . ARG A 1 181 ? 2.880 -2.541 2.420 1.00 94.06 181 ARG A N 1
ATOM 1474 C CA . ARG A 1 181 ? 2.027 -1.377 2.193 1.00 94.06 181 ARG A CA 1
ATOM 1475 C C . ARG A 1 181 ? 0.552 -1.723 2.177 1.00 94.06 181 ARG A C 1
ATOM 1477 O O . ARG A 1 181 ? -0.196 -1.009 2.817 1.00 94.06 181 ARG A O 1
ATOM 1484 N N . GLY A 1 182 ? 0.139 -2.813 1.534 1.00 92.81 182 GLY A N 1
ATOM 1485 C CA . GLY A 1 182 ? -1.268 -3.214 1.472 1.00 92.81 182 GLY A CA 1
ATOM 1486 C C . GLY A 1 182 ? -1.877 -3.443 2.857 1.00 92.81 182 GLY A C 1
ATOM 1487 O O . GLY A 1 182 ? -2.957 -2.937 3.142 1.00 92.81 182 GLY A O 1
ATOM 1488 N N . GLY A 1 183 ? -1.157 -4.125 3.757 1.00 91.94 183 GLY A N 1
ATOM 1489 C CA . GLY A 1 183 ? -1.593 -4.262 5.154 1.00 91.94 183 GLY A CA 1
ATOM 1490 C C . GLY A 1 183 ? -1.714 -2.906 5.853 1.00 91.94 183 GLY A C 1
ATOM 1491 O O . GLY A 1 183 ? -2.750 -2.590 6.432 1.00 91.94 183 GLY A O 1
ATOM 1492 N N . ARG A 1 184 ? -0.689 -2.059 5.712 1.00 94.44 184 ARG A N 1
ATOM 1493 C CA . ARG A 1 184 ? -0.652 -0.747 6.361 1.00 94.44 184 ARG A CA 1
ATOM 1494 C C . ARG A 1 184 ? -1.688 0.239 5.809 1.00 94.44 184 ARG A C 1
ATOM 1496 O O . ARG A 1 184 ? -2.208 1.043 6.575 1.00 94.44 184 ARG A O 1
ATOM 1503 N N . THR A 1 185 ? -1.992 0.184 4.515 1.00 96.06 185 THR A N 1
ATOM 1504 C CA . THR A 1 185 ? -3.069 0.954 3.881 1.00 96.06 185 THR A CA 1
ATOM 1505 C C . THR A 1 185 ? -4.410 0.542 4.459 1.00 96.06 185 THR A C 1
ATOM 1507 O O . THR A 1 185 ? -5.178 1.413 4.847 1.00 96.06 185 THR A O 1
ATOM 1510 N N . PHE A 1 186 ? -4.668 -0.761 4.598 1.00 95.69 186 PHE A N 1
ATOM 1511 C CA . PHE A 1 186 ? -5.912 -1.237 5.197 1.00 95.69 186 PHE A CA 1
ATOM 1512 C C . PHE A 1 186 ? -6.080 -0.738 6.642 1.00 95.69 186 PHE A C 1
ATOM 1514 O O . PHE A 1 186 ? -7.134 -0.215 6.987 1.00 95.69 186 PHE A O 1
ATOM 1521 N N . GLU A 1 187 ? -5.022 -0.776 7.461 1.00 96.12 187 GLU A N 1
ATOM 1522 C CA . GLU A 1 187 ? -5.043 -0.173 8.805 1.00 96.12 187 GLU A CA 1
ATOM 1523 C C . GLU A 1 187 ? -5.384 1.330 8.779 1.00 96.12 187 GLU A C 1
ATOM 1525 O O . GLU A 1 187 ? -6.146 1.806 9.619 1.00 96.12 187 GLU A O 1
ATOM 1530 N N . LEU A 1 188 ? -4.809 2.088 7.835 1.00 97.25 188 LEU A N 1
ATOM 1531 C CA . LEU A 1 188 ? -5.065 3.526 7.699 1.00 97.25 188 LEU A CA 1
ATOM 1532 C C . LEU A 1 188 ? -6.500 3.814 7.247 1.00 97.25 188 LEU A C 1
ATOM 1534 O O . LEU A 1 188 ? -7.110 4.741 7.768 1.00 97.25 188 LEU A O 1
ATOM 1538 N N . VAL A 1 189 ? -7.042 3.013 6.327 1.00 97.62 189 VAL A N 1
ATOM 1539 C CA . VAL A 1 189 ? -8.439 3.103 5.875 1.00 97.62 189 VAL A CA 1
ATOM 1540 C C . VAL A 1 189 ? -9.394 2.890 7.046 1.00 97.62 189 VAL A C 1
ATOM 1542 O O . VAL A 1 189 ? -10.273 3.718 7.268 1.00 97.62 189 VAL A O 1
ATOM 1545 N N . ILE A 1 190 ? -9.193 1.833 7.841 1.00 97.81 190 ILE A N 1
ATOM 1546 C CA . ILE A 1 190 ? -10.031 1.567 9.019 1.00 97.81 190 ILE A CA 1
ATOM 1547 C C . ILE A 1 190 ? -9.939 2.717 10.026 1.00 97.81 190 ILE A C 1
ATOM 1549 O O . ILE A 1 190 ? -10.970 3.198 10.491 1.00 97.81 190 ILE A O 1
ATOM 1553 N N . GLY A 1 191 ? -8.728 3.198 10.327 1.00 97.62 191 GLY A N 1
ATOM 1554 C CA . GLY A 1 191 ? -8.545 4.347 11.217 1.00 97.62 191 GLY A CA 1
ATOM 1555 C C . GLY A 1 191 ? -9.254 5.604 10.704 1.00 97.62 191 GLY A C 1
ATOM 1556 O O . GLY A 1 191 ? -9.994 6.249 11.443 1.00 97.62 191 GLY A O 1
ATOM 1557 N N . TYR A 1 192 ? -9.112 5.917 9.416 1.00 97.88 192 TYR A N 1
ATOM 1558 C CA . TYR A 1 192 ? -9.804 7.044 8.795 1.00 97.88 192 TYR A CA 1
ATOM 1559 C C . TYR A 1 192 ? -11.326 6.944 8.969 1.00 97.88 192 TYR A C 1
ATOM 1561 O O . TYR A 1 192 ? -11.941 7.880 9.476 1.00 97.88 192 TYR A O 1
ATOM 1569 N N . LEU A 1 193 ? -11.928 5.803 8.616 1.00 97.69 193 LEU A N 1
ATOM 1570 C CA . LEU A 1 193 ? -13.379 5.614 8.703 1.00 97.69 193 LEU A CA 1
ATOM 1571 C C . LEU A 1 193 ? -13.888 5.701 10.148 1.00 97.69 193 LEU A C 1
ATOM 1573 O O . LEU A 1 193 ? -14.869 6.398 10.397 1.00 97.69 193 LEU A O 1
ATOM 1577 N N . LEU A 1 194 ? -13.196 5.071 11.106 1.00 97.69 194 LEU A N 1
ATOM 1578 C CA . LEU A 1 194 ? -13.521 5.172 12.536 1.00 97.69 194 LEU A CA 1
ATOM 1579 C C . LEU A 1 194 ? -13.470 6.626 13.022 1.00 97.69 194 LEU A C 1
ATOM 1581 O O . LEU A 1 194 ? -14.402 7.095 13.675 1.00 97.69 194 LEU A O 1
ATOM 1585 N N . GLY A 1 195 ? -12.414 7.356 12.656 1.00 97.62 195 GLY A N 1
ATOM 1586 C CA . GLY A 1 195 ? -12.270 8.769 12.999 1.00 97.62 195 GLY A CA 1
ATOM 1587 C C . GLY A 1 195 ? -13.395 9.629 12.421 1.00 97.62 195 GLY A C 1
ATOM 1588 O O . GLY A 1 195 ? -13.922 10.494 13.117 1.00 97.62 195 GLY A O 1
ATOM 1589 N N . LYS A 1 196 ? -13.823 9.359 11.181 1.00 97.50 196 LYS A N 1
ATOM 1590 C CA . LYS A 1 196 ? -14.903 10.105 10.515 1.00 97.50 196 LYS A CA 1
ATOM 1591 C C . LYS A 1 196 ? -16.266 9.928 11.181 1.00 97.50 196 LYS A C 1
ATOM 1593 O O . LYS A 1 196 ? -17.052 10.868 11.155 1.00 97.50 196 LYS A O 1
ATOM 1598 N N . ILE A 1 197 ? -16.530 8.779 11.805 1.00 97.44 197 ILE A N 1
ATOM 1599 C CA . ILE A 1 197 ? -17.778 8.528 12.551 1.00 97.44 197 ILE A CA 1
ATOM 1600 C C . ILE A 1 197 ? -17.687 8.872 14.045 1.00 97.44 197 ILE A C 1
ATOM 1602 O O . ILE A 1 197 ? -18.616 8.566 14.797 1.00 97.44 197 ILE A O 1
ATOM 1606 N N . GLY A 1 198 ? -16.583 9.494 14.476 1.00 96.69 198 GLY A N 1
ATOM 1607 C CA . GLY A 1 198 ? -16.368 9.928 15.856 1.00 96.69 198 GLY A CA 1
ATOM 1608 C C . GLY A 1 198 ? -15.938 8.818 16.817 1.00 96.69 198 GLY A C 1
ATOM 1609 O O . GLY A 1 198 ? -16.056 8.993 18.027 1.00 96.69 198 GLY A O 1
ATOM 1610 N N . VAL A 1 199 ? -15.448 7.678 16.316 1.00 96.88 199 VAL A N 1
ATOM 1611 C CA . VAL A 1 199 ? -14.924 6.601 17.168 1.00 96.88 199 VAL A CA 1
ATOM 1612 C C . VAL A 1 199 ? -13.448 6.878 17.489 1.00 96.88 199 VAL A C 1
ATOM 1614 O O . VAL A 1 199 ? -12.601 6.824 16.583 1.00 96.88 199 VAL A O 1
ATOM 1617 N N . PRO A 1 200 ? -13.106 7.163 18.763 1.00 96.12 200 PRO A N 1
ATOM 1618 C CA . PRO A 1 200 ? -11.722 7.366 19.164 1.00 96.12 200 PRO A CA 1
ATOM 1619 C C . PRO A 1 200 ? -10.940 6.074 18.952 1.00 96.12 200 PRO A C 1
ATOM 1621 O O . PRO A 1 200 ? -11.401 4.983 19.286 1.00 96.12 200 PRO A O 1
ATOM 1624 N N . HIS A 1 201 ? -9.760 6.197 18.367 1.00 96.38 201 HIS A N 1
ATOM 1625 C CA . HIS A 1 201 ? -8.886 5.064 18.137 1.00 96.38 201 HIS A CA 1
ATOM 1626 C C . HIS A 1 201 ? -7.432 5.523 18.120 1.00 96.38 201 HIS A C 1
ATOM 1628 O O . HIS A 1 201 ? -7.112 6.675 17.814 1.00 96.38 201 HIS A O 1
ATOM 1634 N N . GLN A 1 202 ? -6.525 4.591 18.389 1.00 95.50 202 GLN A N 1
ATOM 1635 C CA . GLN A 1 202 ? -5.097 4.848 18.344 1.00 95.50 202 GLN A CA 1
ATOM 1636 C C . GLN A 1 202 ? -4.353 3.653 17.758 1.00 95.50 202 GLN A C 1
ATOM 1638 O O . GLN A 1 202 ? -4.654 2.499 18.056 1.00 95.50 202 GLN A O 1
ATOM 1643 N N . LYS A 1 203 ? -3.321 3.922 16.954 1.00 93.62 203 LYS A N 1
ATOM 1644 C CA . LYS A 1 203 ? -2.305 2.912 16.654 1.00 93.62 203 LYS A CA 1
ATOM 1645 C C . LYS A 1 203 ? -1.309 2.831 17.815 1.00 93.62 203 LYS A C 1
ATOM 1647 O O . LYS A 1 203 ? -0.736 3.875 18.137 1.00 93.62 203 LYS A O 1
ATOM 1652 N N . PRO A 1 204 ? -1.036 1.642 18.385 1.00 91.62 204 PRO A N 1
ATOM 1653 C CA . PRO A 1 204 ? -0.021 1.477 19.422 1.00 91.62 204 PRO A CA 1
ATOM 1654 C C . PRO A 1 204 ? 1.337 2.073 19.024 1.00 91.62 204 PRO A C 1
ATOM 1656 O O . PRO A 1 204 ? 1.868 1.782 17.948 1.00 91.62 204 PRO A O 1
ATOM 1659 N N . LYS A 1 205 ? 1.912 2.902 19.899 1.00 91.50 205 LYS A N 1
ATOM 1660 C CA . LYS A 1 205 ? 3.224 3.546 19.723 1.00 91.50 205 LYS A CA 1
ATOM 1661 C C . LYS A 1 205 ? 4.078 3.379 20.981 1.00 91.50 205 LYS A C 1
ATOM 1663 O O . LYS A 1 205 ? 3.561 3.398 22.093 1.00 91.50 205 LYS A O 1
ATOM 1668 N N . GLY A 1 206 ? 5.394 3.270 20.791 1.00 89.56 206 GLY A N 1
ATOM 1669 C CA . GLY A 1 206 ? 6.376 3.103 21.869 1.00 89.56 206 GLY A CA 1
ATOM 1670 C C . GLY A 1 206 ? 6.825 1.651 22.053 1.00 89.56 206 GLY A C 1
ATOM 1671 O O . GLY A 1 206 ? 6.073 0.709 21.802 1.00 89.56 206 GLY A O 1
ATOM 1672 N N . LYS A 1 207 ? 8.088 1.452 22.454 1.00 86.31 207 LYS A N 1
ATOM 1673 C CA . LYS A 1 207 ? 8.733 0.124 22.513 1.00 86.31 207 LYS A CA 1
ATOM 1674 C C . LYS A 1 207 ? 8.038 -0.825 23.495 1.00 86.31 207 LYS A C 1
ATOM 1676 O O . LYS A 1 207 ? 7.868 -2.004 23.200 1.00 86.31 207 LYS A O 1
ATOM 1681 N N . GLN A 1 208 ? 7.619 -0.320 24.654 1.00 84.62 208 GLN A N 1
ATOM 1682 C CA . GLN A 1 208 ? 6.962 -1.129 25.681 1.00 84.62 208 GLN A CA 1
ATOM 1683 C C . GLN A 1 208 ? 5.518 -1.464 25.293 1.00 84.62 208 GLN A C 1
ATOM 1685 O O . GLN A 1 208 ? 5.110 -2.620 25.358 1.00 84.62 208 GLN A O 1
ATOM 1690 N N . GLN A 1 209 ? 4.769 -0.477 24.809 1.00 84.38 209 GLN A N 1
ATOM 1691 C CA . GLN A 1 209 ? 3.370 -0.620 24.416 1.00 84.38 209 GLN A CA 1
ATOM 1692 C C . GLN A 1 209 ? 3.233 -1.564 23.219 1.00 84.38 209 GLN A C 1
ATOM 1694 O O . GLN A 1 209 ? 2.409 -2.472 23.244 1.00 84.38 209 GLN A O 1
ATOM 1699 N N . THR A 1 210 ? 4.101 -1.434 22.211 1.00 82.50 210 THR A N 1
ATOM 1700 C CA . THR A 1 210 ? 4.148 -2.367 21.069 1.00 82.50 210 THR A CA 1
ATOM 1701 C C . THR A 1 210 ? 4.567 -3.780 21.481 1.00 82.50 210 THR A C 1
ATOM 1703 O O . THR A 1 210 ? 4.073 -4.747 20.909 1.00 82.50 210 THR A O 1
ATOM 1706 N N . LYS A 1 211 ? 5.396 -3.946 22.523 1.00 84.69 211 LYS A N 1
ATOM 1707 C CA . LYS A 1 211 ? 5.713 -5.269 23.093 1.00 84.69 211 LYS A CA 1
ATOM 1708 C C . LYS A 1 211 ? 4.519 -5.898 23.824 1.00 84.69 211 LYS A C 1
ATOM 1710 O O . LYS A 1 211 ? 4.364 -7.117 23.776 1.00 84.69 211 LYS A O 1
ATOM 1715 N N . ILE A 1 212 ? 3.684 -5.095 24.489 1.00 83.62 212 ILE A N 1
ATOM 1716 C CA . ILE A 1 212 ? 2.486 -5.562 25.210 1.00 83.62 212 ILE A CA 1
ATOM 1717 C C . ILE A 1 212 ? 1.349 -5.888 24.236 1.00 83.62 212 ILE A C 1
ATOM 1719 O O . ILE A 1 212 ? 0.753 -6.961 24.347 1.00 83.62 212 ILE A O 1
ATOM 1723 N N . LEU A 1 213 ? 1.072 -4.973 23.301 1.00 83.94 213 LEU A N 1
ATOM 1724 C CA . LEU A 1 213 ? -0.042 -5.015 22.347 1.00 83.94 213 LEU A CA 1
ATOM 1725 C C . LEU A 1 213 ? 0.286 -5.830 21.081 1.00 83.94 213 LEU A C 1
ATOM 1727 O O . LEU A 1 213 ? -0.620 -6.264 20.378 1.00 83.94 213 LEU A O 1
ATOM 1731 N N . LYS A 1 214 ? 1.569 -6.127 20.832 1.00 83.06 214 LYS A N 1
ATOM 1732 C CA . LYS A 1 214 ? 2.095 -7.022 19.783 1.00 83.06 214 LYS A CA 1
ATOM 1733 C C . LYS A 1 214 ? 1.400 -6.869 18.422 1.00 83.06 214 LYS A C 1
ATOM 1735 O O . LYS A 1 214 ? 1.768 -6.009 17.635 1.00 83.06 214 LYS A O 1
ATOM 1740 N N . ARG A 1 215 ? 0.455 -7.772 18.133 1.00 82.94 215 ARG A N 1
ATOM 1741 C CA . ARG A 1 215 ? -0.220 -7.973 16.839 1.00 82.94 215 ARG A CA 1
ATOM 1742 C C . ARG A 1 215 ? -1.521 -7.172 16.708 1.00 82.94 215 ARG A C 1
ATOM 1744 O O . ARG A 1 215 ? -2.293 -7.422 15.789 1.00 82.94 215 ARG A O 1
ATOM 1751 N N . VAL A 1 216 ? -1.784 -6.275 17.654 1.00 90.00 216 VAL A N 1
ATOM 1752 C CA . VAL A 1 216 ? -2.902 -5.337 17.602 1.00 90.00 216 VAL A CA 1
ATOM 1753 C C . VAL A 1 216 ? -2.480 -4.127 16.780 1.00 90.00 216 VAL A C 1
ATOM 1755 O O . VAL A 1 216 ? -1.480 -3.476 17.085 1.00 90.00 216 VAL A O 1
ATOM 1758 N N . ASP A 1 217 ? -3.257 -3.832 15.745 1.00 92.94 217 ASP A N 1
ATOM 1759 C CA . ASP A 1 217 ? -2.956 -2.771 14.791 1.00 92.94 217 ASP A CA 1
ATOM 1760 C C . ASP A 1 217 ? -3.595 -1.440 15.211 1.00 92.94 217 ASP A C 1
ATOM 1762 O O . ASP A 1 217 ? -2.963 -0.386 15.093 1.00 92.94 217 ASP A O 1
ATOM 1766 N N . LEU A 1 218 ? -4.816 -1.497 15.760 1.00 95.06 218 LEU A N 1
ATOM 1767 C CA . LEU A 1 218 ? -5.547 -0.362 16.328 1.00 95.06 218 LEU A CA 1
ATOM 1768 C C . LEU A 1 218 ? -6.198 -0.751 17.660 1.00 95.06 218 LEU A C 1
ATOM 1770 O O . LEU A 1 218 ? -6.617 -1.891 17.851 1.00 95.06 218 LEU A O 1
ATOM 1774 N N . VAL A 1 219 ? -6.321 0.213 18.564 1.00 95.19 219 VAL A N 1
ATOM 1775 C CA . VAL A 1 219 ? -7.065 0.089 19.823 1.00 95.19 219 VAL A CA 1
ATOM 1776 C C . VAL A 1 219 ? -8.132 1.170 19.912 1.00 95.19 219 VAL A C 1
ATOM 1778 O O . VAL A 1 219 ? -7.936 2.269 19.398 1.00 95.19 219 VAL A O 1
ATOM 1781 N N . ILE A 1 220 ? -9.243 0.851 20.569 1.00 96.06 220 ILE A N 1
ATOM 1782 C CA . ILE A 1 220 ? -10.339 1.773 20.881 1.00 96.06 220 ILE A CA 1
ATOM 1783 C C . ILE A 1 220 ? -10.528 1.758 22.405 1.00 96.06 220 ILE A C 1
ATOM 1785 O O . ILE A 1 220 ? -10.669 0.664 22.957 1.00 96.06 220 ILE A O 1
ATOM 1789 N N . PRO A 1 221 ? -10.578 2.912 23.094 1.00 94.62 221 PRO A N 1
ATOM 1790 C CA . PRO A 1 221 ? -10.411 4.264 22.548 1.00 94.62 221 PRO A CA 1
ATOM 1791 C C . PRO A 1 221 ? -8.941 4.658 22.312 1.00 94.62 221 PRO A C 1
ATOM 1793 O O . PRO A 1 221 ? -8.631 5.349 21.345 1.00 94.62 221 PRO A O 1
ATOM 1796 N N . ASP A 1 222 ? -8.029 4.203 23.171 1.00 95.25 222 ASP A N 1
ATOM 1797 C CA . ASP A 1 222 ? -6.623 4.609 23.177 1.00 95.25 222 ASP A CA 1
ATOM 1798 C C . ASP A 1 222 ? -5.717 3.519 23.786 1.00 95.25 222 ASP A C 1
ATOM 1800 O O . ASP A 1 222 ? -6.183 2.529 24.360 1.00 95.25 222 ASP A O 1
ATOM 1804 N N . GLN A 1 223 ? -4.400 3.682 23.644 1.00 93.94 223 GLN A N 1
ATOM 1805 C CA . GLN A 1 223 ? -3.424 2.679 24.082 1.00 93.94 223 GLN A CA 1
ATOM 1806 C C . GLN A 1 223 ? -3.222 2.604 25.597 1.00 93.94 223 GLN A C 1
ATOM 1808 O O . GLN A 1 223 ? -2.798 1.555 26.079 1.00 93.94 223 GLN A O 1
ATOM 1813 N N . ILE A 1 224 ? -3.479 3.686 26.334 1.00 94.12 224 ILE A N 1
ATOM 1814 C CA . ILE A 1 224 ? -3.359 3.716 27.796 1.00 94.12 224 ILE A CA 1
ATOM 1815 C C . ILE A 1 224 ? -4.506 2.890 28.369 1.00 94.12 224 ILE A C 1
ATOM 1817 O O . ILE A 1 224 ? -4.260 1.900 29.059 1.00 94.12 224 ILE A O 1
ATOM 1821 N N . THR A 1 225 ? -5.740 3.189 27.950 1.00 94.81 225 THR A N 1
ATOM 1822 C CA . THR A 1 225 ? -6.934 2.415 28.312 1.00 94.81 225 THR A CA 1
ATOM 1823 C C . THR A 1 225 ? -6.766 0.938 27.951 1.00 94.81 225 THR A C 1
ATOM 1825 O O . THR A 1 225 ? -7.048 0.069 28.770 1.00 94.81 225 THR A O 1
ATOM 1828 N N . ALA A 1 226 ? -6.234 0.626 26.765 1.00 92.38 226 ALA A N 1
ATOM 1829 C CA . ALA A 1 226 ? -6.014 -0.756 26.335 1.00 92.38 226 ALA A CA 1
ATOM 1830 C C . ALA A 1 226 ? -5.013 -1.547 27.200 1.00 92.38 226 ALA A C 1
ATOM 1832 O O . ALA A 1 226 ? -5.098 -2.775 27.261 1.00 92.38 226 ALA A O 1
ATOM 1833 N N . ILE A 1 227 ? -4.057 -0.872 27.844 1.00 91.00 227 ILE A N 1
ATOM 1834 C CA . ILE A 1 227 ? -3.041 -1.508 28.693 1.00 91.00 227 ILE A CA 1
ATOM 1835 C C . ILE A 1 227 ? -3.515 -1.592 30.145 1.00 91.00 227 ILE A C 1
ATOM 1837 O O . ILE A 1 227 ? -3.380 -2.647 30.760 1.00 91.00 227 ILE A O 1
ATOM 1841 N N . GLU A 1 228 ? -4.062 -0.503 30.682 1.00 93.00 228 GLU A N 1
ATOM 1842 C CA . GLU A 1 228 ? -4.443 -0.391 32.095 1.00 93.00 228 GLU A CA 1
ATOM 1843 C C . GLU A 1 228 ? -5.820 -0.997 32.385 1.00 93.00 228 GLU A C 1
ATOM 1845 O O . GLU A 1 228 ? -6.043 -1.553 33.459 1.00 93.00 228 GLU A O 1
ATOM 1850 N N . ARG A 1 229 ? -6.752 -0.908 31.427 1.00 93.12 229 ARG A N 1
ATOM 1851 C CA . ARG A 1 229 ? -8.148 -1.358 31.550 1.00 93.12 229 ARG A CA 1
ATOM 1852 C C . ARG A 1 229 ? -8.605 -2.106 30.291 1.00 93.12 229 ARG A C 1
ATOM 1854 O O . ARG A 1 229 ? -9.490 -1.631 29.573 1.00 93.12 229 ARG A O 1
ATOM 1861 N N . PRO A 1 230 ? -8.011 -3.274 29.985 1.00 90.69 230 PRO A N 1
ATOM 1862 C CA . PRO A 1 230 ? -8.278 -3.999 28.742 1.00 90.69 230 PRO A CA 1
ATOM 1863 C C . PRO A 1 230 ? -9.742 -4.436 28.581 1.00 90.69 230 PRO A C 1
ATOM 1865 O O . PRO A 1 230 ? -10.222 -4.554 27.457 1.00 90.69 230 PRO A O 1
ATOM 1868 N N . ASP A 1 231 ? -10.472 -4.621 29.684 1.00 91.12 231 ASP A N 1
ATOM 1869 C CA . ASP A 1 231 ? -11.915 -4.879 29.705 1.00 91.12 231 ASP A CA 1
ATOM 1870 C C . ASP A 1 231 ? -12.726 -3.720 29.104 1.00 91.12 231 ASP A C 1
ATOM 1872 O O . ASP A 1 231 ? -13.778 -3.939 28.503 1.00 91.12 231 ASP A O 1
ATOM 1876 N N . LYS A 1 232 ? -12.211 -2.488 29.182 1.00 94.12 232 LYS A N 1
ATOM 1877 C CA . LYS A 1 232 ? -12.819 -1.275 28.618 1.00 94.12 232 LYS A CA 1
ATOM 1878 C C . LYS A 1 232 ? -12.303 -0.904 27.230 1.00 94.12 232 LYS A C 1
ATOM 1880 O O . LYS A 1 232 ? -12.681 0.144 26.715 1.00 94.12 232 LYS A O 1
ATOM 1885 N N . ALA A 1 233 ? -11.490 -1.757 26.615 1.00 93.38 233 ALA A N 1
ATOM 1886 C CA . ALA A 1 233 ? -10.931 -1.514 25.297 1.00 93.38 233 ALA A CA 1
ATOM 1887 C C . ALA A 1 233 ? -11.367 -2.565 24.269 1.00 93.38 233 ALA A C 1
ATOM 1889 O O . ALA A 1 233 ? -11.717 -3.703 24.601 1.00 93.38 233 ALA A O 1
ATOM 1890 N N . TYR A 1 234 ? -11.303 -2.169 23.000 1.00 93.38 234 TYR A N 1
ATOM 1891 C CA . TYR A 1 234 ? -11.379 -3.073 21.859 1.00 93.38 234 TYR A CA 1
ATOM 1892 C C . TYR A 1 234 ? -10.054 -3.075 21.108 1.00 93.38 234 TYR A C 1
ATOM 1894 O O . TYR A 1 234 ? -9.407 -2.039 20.948 1.00 93.38 234 TYR A O 1
ATOM 1902 N N . PHE A 1 235 ? -9.663 -4.251 20.630 1.00 92.56 235 PHE A N 1
ATOM 1903 C CA . PHE A 1 235 ? -8.386 -4.478 19.967 1.00 92.56 235 PHE A CA 1
ATOM 1904 C C . PHE A 1 235 ? -8.662 -4.936 18.542 1.00 92.56 235 PHE A C 1
ATOM 1906 O O . PHE A 1 235 ? -9.295 -5.967 18.338 1.00 92.56 235 PHE A O 1
ATOM 1913 N N . LEU A 1 236 ? -8.197 -4.191 17.549 1.00 93.12 236 LEU A N 1
ATOM 1914 C CA . LEU A 1 236 ? -8.412 -4.516 16.145 1.00 93.12 236 LEU A CA 1
ATOM 1915 C C . LEU A 1 236 ? -7.111 -5.040 15.545 1.00 93.12 236 LEU A C 1
ATOM 1917 O O . LEU A 1 236 ? -6.067 -4.388 15.637 1.00 93.12 236 LEU A O 1
ATOM 1921 N N . SER A 1 237 ? -7.177 -6.196 14.893 1.00 92.06 237 SER A N 1
ATOM 1922 C CA . SER A 1 237 ? -6.127 -6.650 13.986 1.00 92.06 237 SER A CA 1
ATOM 1923 C C . SER A 1 237 ? -6.652 -6.641 12.560 1.00 92.06 237 SER A C 1
ATOM 1925 O O . SER A 1 237 ? -7.679 -7.245 12.260 1.00 92.06 237 SER A O 1
ATOM 1927 N N . CYS A 1 238 ? -5.946 -5.944 11.682 1.00 91.94 238 CYS A N 1
ATOM 1928 C CA . CYS A 1 238 ? -6.340 -5.719 10.304 1.00 91.94 238 CYS A CA 1
ATOM 1929 C C . CYS A 1 238 ? -5.520 -6.637 9.398 1.00 91.94 238 CYS A C 1
ATOM 1931 O O . CYS A 1 238 ? -4.296 -6.536 9.306 1.00 91.94 238 CYS A O 1
ATOM 1933 N N . LYS A 1 239 ? -6.187 -7.544 8.685 1.00 89.50 239 LYS A N 1
ATOM 1934 C CA . LYS A 1 239 ? -5.544 -8.406 7.692 1.00 89.50 239 LYS A CA 1
ATOM 1935 C C . LYS A 1 239 ? -6.282 -8.308 6.376 1.00 89.50 239 LYS A C 1
ATOM 1937 O O . LYS A 1 239 ? -7.359 -8.868 6.229 1.00 89.50 239 LYS A O 1
ATOM 1942 N N . ARG A 1 240 ? -5.648 -7.675 5.386 1.00 88.00 240 ARG A N 1
ATOM 1943 C CA . ARG A 1 240 ? -6.211 -7.564 4.033 1.00 88.00 240 ARG A CA 1
ATOM 1944 C C . ARG A 1 240 ? -6.613 -8.931 3.463 1.00 88.00 240 ARG A C 1
ATOM 1946 O O . ARG A 1 240 ? -7.717 -9.077 2.967 1.00 88.00 240 ARG A O 1
ATOM 1953 N N . THR A 1 241 ? -5.734 -9.928 3.586 1.00 86.00 241 THR A N 1
ATOM 1954 C CA . THR A 1 241 ? -6.027 -11.337 3.275 1.00 86.00 241 THR A CA 1
ATOM 1955 C C . THR A 1 241 ? -5.619 -12.235 4.437 1.00 86.00 241 THR A C 1
ATOM 1957 O O . THR A 1 241 ? -4.629 -11.936 5.121 1.00 86.00 241 THR A O 1
ATOM 1960 N N . LEU A 1 242 ? -6.359 -13.323 4.668 1.00 82.19 242 LEU A N 1
ATOM 1961 C CA . LEU A 1 242 ? -6.159 -14.202 5.822 1.00 82.19 242 LEU A CA 1
ATOM 1962 C C . LEU A 1 242 ? -5.163 -15.330 5.554 1.00 82.19 242 LEU A C 1
ATOM 1964 O O . LEU A 1 242 ? -4.153 -15.384 6.256 1.00 82.19 242 LEU A O 1
ATOM 1968 N N . ARG A 1 243 ? -5.386 -16.172 4.532 1.00 83.50 243 ARG A N 1
ATOM 1969 C CA . ARG A 1 243 ? -4.610 -17.415 4.304 1.00 83.50 243 ARG A CA 1
ATOM 1970 C C . ARG A 1 243 ? -4.376 -18.164 5.629 1.00 83.50 243 ARG A C 1
ATOM 1972 O O . ARG A 1 243 ? -5.211 -18.101 6.514 1.00 83.50 243 ARG A O 1
ATOM 1979 N N . GLU A 1 244 ? -3.229 -18.791 5.857 1.00 80.06 244 GLU A N 1
ATOM 1980 C CA . GLU A 1 244 ? -2.860 -19.383 7.150 1.00 80.06 244 GLU A CA 1
ATOM 1981 C C . GLU A 1 244 ? -2.547 -18.344 8.249 1.00 80.06 244 GLU A C 1
ATOM 1983 O O . GLU A 1 244 ? -2.423 -18.684 9.430 1.00 80.06 244 GLU A O 1
ATOM 1988 N N . ARG A 1 245 ? -2.429 -17.056 7.890 1.00 76.06 245 ARG A N 1
ATOM 1989 C CA . ARG A 1 245 ? -2.018 -15.977 8.803 1.00 76.06 245 ARG A CA 1
ATOM 1990 C C . ARG A 1 245 ? -3.096 -15.586 9.811 1.00 76.06 245 ARG A C 1
ATOM 1992 O O . ARG A 1 245 ? -2.766 -14.867 10.755 1.00 76.06 245 ARG A O 1
ATOM 1999 N N . TRP A 1 246 ? -4.340 -16.057 9.683 1.00 78.50 246 TRP A N 1
ATOM 2000 C CA . TRP A 1 246 ? -5.354 -15.878 10.736 1.00 78.50 246 TRP A CA 1
ATOM 2001 C C . TRP A 1 246 ? -4.931 -16.539 12.053 1.00 78.50 246 TRP A C 1
ATOM 2003 O O . TRP A 1 246 ? -5.216 -16.005 13.122 1.00 78.50 246 TRP A O 1
ATOM 2013 N N . LYS A 1 247 ? -4.142 -17.625 11.991 1.00 77.62 247 LYS A N 1
ATOM 2014 C CA . LYS A 1 247 ? -3.561 -18.283 13.175 1.00 77.62 247 LYS A CA 1
ATOM 2015 C C . LYS A 1 247 ? -2.668 -17.334 13.974 1.00 77.62 247 LYS A C 1
ATOM 2017 O O . LYS A 1 247 ? -2.503 -17.486 15.178 1.00 77.62 247 LYS A O 1
ATOM 2022 N N . GLN A 1 248 ? -2.110 -16.311 13.322 1.00 72.56 248 GLN A N 1
ATOM 2023 C CA . GLN A 1 248 ? -1.313 -15.289 13.993 1.00 72.56 248 GLN A CA 1
ATOM 2024 C C . GLN A 1 248 ? -2.182 -14.287 14.766 1.00 72.56 248 GLN A C 1
ATOM 2026 O O . GLN A 1 248 ? -1.705 -13.684 15.725 1.00 72.56 248 GLN A O 1
ATOM 2031 N N . THR A 1 249 ? -3.439 -14.091 14.374 1.00 62.44 249 THR A N 1
ATOM 2032 C CA . THR A 1 249 ? -4.373 -13.199 15.075 1.00 62.44 249 THR A CA 1
ATOM 2033 C C . THR A 1 249 ? -4.926 -13.801 16.359 1.00 62.44 249 THR A C 1
ATOM 2035 O O . THR A 1 249 ? -5.647 -13.122 17.081 1.00 62.44 249 THR A O 1
ATOM 2038 N N . ILE A 1 250 ? -4.586 -15.054 16.651 1.00 60.25 250 ILE A N 1
ATOM 2039 C CA . ILE A 1 250 ? -4.839 -15.702 17.931 1.00 60.25 250 ILE A CA 1
ATOM 2040 C C . ILE A 1 250 ? -3.544 -15.584 18.751 1.00 60.25 250 ILE A C 1
ATOM 2042 O O . ILE A 1 250 ? -2.760 -16.531 18.800 1.00 60.25 250 ILE A O 1
ATOM 2046 N N . PRO A 1 251 ? -3.204 -14.417 19.337 1.00 55.88 251 PRO A N 1
ATOM 2047 C CA . PRO A 1 251 ? -2.250 -14.422 20.431 1.00 55.88 251 PRO A CA 1
ATOM 2048 C C . PRO A 1 251 ? -2.872 -15.208 21.592 1.00 55.88 251 PRO A C 1
ATOM 2050 O O . PRO A 1 251 ? -4.098 -15.267 21.702 1.00 55.88 251 PRO A O 1
ATOM 2053 N N . GLU A 1 252 ? -2.027 -15.790 22.446 1.00 56.59 252 GLU A N 1
ATOM 2054 C CA . GLU A 1 252 ? -2.396 -16.269 23.786 1.00 56.59 252 GLU A CA 1
ATOM 2055 C C . GLU A 1 252 ? -3.436 -15.306 24.367 1.00 56.59 252 GLU A C 1
ATOM 2057 O O . GLU A 1 252 ? -3.114 -14.140 24.624 1.00 56.59 252 GLU A O 1
ATOM 2062 N N . ARG A 1 253 ? -4.709 -15.727 24.429 1.00 58.31 253 ARG A N 1
ATOM 2063 C CA . ARG A 1 253 ? -5.799 -14.835 24.827 1.00 58.31 253 ARG A CA 1
ATOM 2064 C C . ARG A 1 253 ? -5.502 -14.388 26.248 1.00 58.31 253 ARG A C 1
ATOM 2066 O O . ARG A 1 253 ? -5.670 -15.157 27.189 1.00 58.31 253 ARG A O 1
ATOM 2073 N N . LYS A 1 254 ? -5.045 -13.146 26.399 1.00 67.88 254 LYS A N 1
ATOM 2074 C CA . LYS A 1 254 ? -4.982 -12.518 27.711 1.00 67.88 254 LYS A CA 1
ATOM 2075 C C . LYS A 1 254 ? -6.422 -12.425 28.215 1.00 67.88 254 LYS A C 1
ATOM 2077 O O . LYS A 1 254 ? -7.283 -11.983 27.443 1.00 67.88 254 LYS A O 1
ATOM 2082 N N . PRO A 1 255 ? -6.703 -12.858 29.454 1.00 64.75 255 PRO A N 1
ATOM 2083 C CA . PRO A 1 255 ? -8.025 -12.699 30.039 1.00 64.75 255 PRO A CA 1
ATOM 2084 C C . PRO A 1 255 ? -8.502 -11.250 29.842 1.00 64.75 255 PRO A C 1
ATOM 2086 O O . PRO A 1 255 ? -7.711 -10.314 29.977 1.00 64.75 255 PRO A O 1
ATOM 2089 N N . SER A 1 256 ? -9.766 -11.078 29.446 1.00 78.06 256 SER A N 1
ATOM 2090 C CA . SER A 1 256 ? -10.440 -9.780 29.234 1.00 78.06 256 SER A CA 1
ATOM 2091 C C . SER A 1 256 ? -10.176 -9.026 27.919 1.00 78.06 256 SER A C 1
ATOM 2093 O O . SER A 1 256 ? -10.781 -7.977 27.707 1.00 78.06 256 SER A O 1
ATOM 2095 N N . TRP A 1 257 ? -9.344 -9.525 26.998 1.00 86.56 257 TRP A N 1
ATOM 2096 C CA . TRP A 1 257 ? -9.131 -8.844 25.709 1.00 86.56 257 TRP A CA 1
ATOM 2097 C C . TRP A 1 257 ? -10.246 -9.143 24.699 1.00 86.56 257 TRP A C 1
ATOM 2099 O O . TRP A 1 257 ? -10.447 -10.290 24.297 1.00 86.56 257 TRP A O 1
ATOM 2109 N N . ARG A 1 258 ? -10.925 -8.095 24.218 1.00 88.75 258 ARG A N 1
ATOM 2110 C CA . ARG A 1 258 ? -11.926 -8.178 23.139 1.00 88.75 258 ARG A CA 1
ATOM 2111 C C . ARG A 1 258 ? -11.281 -7.862 21.790 1.00 88.75 258 ARG A C 1
ATOM 2113 O O . ARG A 1 258 ? -11.193 -6.702 21.388 1.00 88.75 258 ARG A O 1
ATOM 2120 N N . VAL A 1 259 ? -10.776 -8.905 21.129 1.00 88.25 259 VAL A N 1
ATOM 2121 C CA . VAL A 1 259 ? -10.029 -8.793 19.867 1.00 88.25 259 VAL A CA 1
ATOM 2122 C C . VAL A 1 259 ? -10.938 -9.053 18.665 1.00 88.25 259 VAL A C 1
ATOM 2124 O O . VAL A 1 259 ? -11.549 -10.115 18.577 1.00 88.25 259 VAL A O 1
ATOM 2127 N N . PHE A 1 260 ? -10.961 -8.122 17.713 1.00 89.75 260 PHE A N 1
ATOM 2128 C CA . PHE A 1 260 ? -11.626 -8.256 16.419 1.00 89.75 260 PHE A CA 1
ATOM 2129 C C . PHE A 1 260 ? -10.593 -8.405 15.305 1.00 89.75 260 PHE A C 1
ATOM 2131 O O . PHE A 1 260 ? -9.648 -7.619 15.195 1.00 89.75 260 PHE A O 1
ATOM 2138 N N . LEU A 1 261 ? -10.788 -9.412 14.458 1.00 90.56 261 LEU A N 1
ATOM 2139 C CA . LEU A 1 261 ? -10.036 -9.591 13.224 1.00 90.56 261 LEU A CA 1
ATOM 2140 C C . LEU A 1 261 ? -10.838 -8.987 12.074 1.00 90.56 261 LEU A C 1
ATOM 2142 O O . LEU A 1 261 ? -11.901 -9.493 11.732 1.00 90.56 261 LEU A O 1
ATOM 2146 N N . LEU A 1 262 ? -10.316 -7.920 11.479 1.00 91.56 262 LEU A N 1
ATOM 2147 C CA . LEU A 1 262 ? -10.903 -7.272 10.313 1.00 91.56 262 LEU A CA 1
ATOM 2148 C C . LEU A 1 262 ? -10.226 -7.783 9.044 1.00 91.56 262 LEU A C 1
ATOM 2150 O O . LEU A 1 262 ? -8.995 -7.882 8.984 1.00 91.56 262 LEU A O 1
ATOM 2154 N N . THR A 1 263 ? -11.020 -8.086 8.019 1.00 91.06 263 THR A N 1
ATOM 2155 C CA . THR A 1 263 ? -10.523 -8.535 6.719 1.00 91.06 263 THR A CA 1
ATOM 2156 C C . THR A 1 263 ? -11.411 -8.061 5.574 1.00 91.06 263 THR A C 1
ATOM 2158 O O . THR A 1 263 ? -12.565 -7.714 5.797 1.00 91.06 263 THR A O 1
ATOM 2161 N N . LEU A 1 264 ? -10.852 -8.035 4.361 1.00 87.25 264 LEU A N 1
ATOM 2162 C CA . LEU A 1 264 ? -11.574 -7.733 3.118 1.00 87.25 264 LEU A CA 1
ATOM 2163 C C . LEU A 1 264 ? -11.903 -9.003 2.316 1.00 87.25 264 LEU A C 1
ATOM 2165 O O . LEU A 1 264 ? -12.392 -8.912 1.195 1.00 87.25 264 LEU A O 1
ATOM 2169 N N . VAL A 1 265 ? -11.586 -10.186 2.848 1.00 80.44 265 VAL A N 1
ATOM 2170 C CA . VAL A 1 265 ? -11.870 -11.459 2.177 1.00 80.44 265 VAL A CA 1
ATOM 2171 C C . VAL A 1 265 ? -13.344 -11.813 2.365 1.00 80.44 265 VAL A C 1
ATOM 2173 O O . VAL A 1 265 ? -13.844 -11.782 3.487 1.00 80.44 265 VAL A O 1
ATOM 2176 N N . SER A 1 266 ? -14.022 -12.155 1.270 1.00 66.19 266 SER A N 1
ATOM 2177 C CA . SER A 1 266 ? -15.433 -12.560 1.251 1.00 66.19 266 SER A CA 1
ATOM 2178 C C . SER A 1 266 ? -15.662 -14.041 1.593 1.00 66.19 266 SER A C 1
ATOM 2180 O O . SER A 1 266 ? -16.768 -14.395 1.989 1.00 66.19 266 SER A O 1
ATOM 2182 N N . SER A 1 267 ? -14.638 -14.895 1.488 1.00 55.69 267 SER A N 1
ATOM 2183 C CA . SER A 1 267 ? -14.664 -16.318 1.858 1.00 55.69 267 SER A CA 1
ATOM 2184 C C . SER A 1 267 ? -13.625 -16.642 2.942 1.00 55.69 267 SER A C 1
ATOM 2186 O O . SER A 1 267 ? -12.434 -16.365 2.791 1.00 55.69 267 SER A O 1
ATOM 2188 N N . LEU A 1 268 ? -14.088 -17.195 4.066 1.00 53.00 268 LEU A N 1
ATOM 2189 C CA . LEU A 1 268 ? -13.260 -17.609 5.207 1.00 53.00 268 LEU A CA 1
ATOM 2190 C C . LEU A 1 268 ? -12.841 -19.075 5.110 1.00 53.00 268 LEU A C 1
ATOM 2192 O O . LEU A 1 268 ? -13.707 -19.897 4.746 1.00 53.00 268 LEU A O 1
#